Protein AF-A0A0C2MDX8-F1 (afdb_monomer_lite)

Foldseek 3Di:
DDDDDDDDDDDDDDDPDPDPPPDPDPDDLVVVLVVLVVVLVVCVVPDPDPPVSVVSVVVSVVSVVVVVVVVVVVVLVVQLVVLQVVLVCCCPVVVNNVSSVVSNVVSVVSCVVNVPDPPPVCDPVNVVVVVVVVVVVVVVCVVVVVVCVVVVVVVVVVVVVVVVVVVVVVVVVVVVVVVVVVVVVVVVVVVVVVVVPPDPPPPPDD

Sequence (206 aa):
MVASSEYVSTVSRNVSVKIDVKSVQKSTGEKSGNAYFEADKIAEIEIVDLRSASAGYLQSGNCYHRVLSKRAKKTENRAIKICVRCGYKYEKDWGDFGKSDEFYDKADELRVKYNLVQTCALTHEYMQRFIIDVCNELDSGSKEIRFSANMYENYIQHRNNIDWLKEYHAKFKAKLTQKIALIQQLAEERMKVATNKDPAHHLEDT

Radius of gyration: 41.44 Å; chains: 1; bounding box: 94×55×138 Å

Organism: Thelohanellus kitauei (NCBI:txid669202)

Structure (mmCIF, N/CA/C/O backbone):
data_AF-A0A0C2MDX8-F1
#
_entry.id   AF-A0A0C2MDX8-F1
#
loop_
_atom_site.group_PDB
_atom_site.id
_atom_site.type_symbol
_atom_site.label_atom_id
_atom_site.label_alt_id
_atom_site.label_comp_id
_atom_site.label_asym_id
_atom_site.label_entity_id
_atom_site.label_seq_id
_atom_site.pdbx_PDB_ins_code
_atom_site.Cartn_x
_atom_site.Cartn_y
_atom_site.Cartn_z
_atom_site.occupancy
_atom_site.B_iso_or_equiv
_atom_site.auth_seq_id
_atom_site.auth_comp_id
_atom_site.auth_asym_id
_atom_site.auth_atom_id
_atom_site.pdbx_PDB_model_num
ATOM 1 N N . MET A 1 1 ? -58.253 6.666 85.798 1.00 42.50 1 MET A N 1
ATOM 2 C CA . MET A 1 1 ? -58.467 5.931 84.534 1.00 42.50 1 MET A CA 1
ATOM 3 C C . MET A 1 1 ? -57.454 6.453 83.532 1.00 42.50 1 MET A C 1
ATOM 5 O O . MET A 1 1 ? -57.632 7.550 83.029 1.00 42.50 1 MET A O 1
ATOM 9 N N . VAL A 1 2 ? -56.342 5.742 83.351 1.00 40.84 2 VAL A N 1
ATOM 10 C CA . VAL A 1 2 ? -55.259 6.114 82.427 1.00 40.84 2 VAL A CA 1
ATOM 11 C C . VAL A 1 2 ? -55.108 4.934 81.477 1.00 40.84 2 VAL A C 1
ATOM 13 O O . VAL A 1 2 ? -54.796 3.835 81.927 1.00 40.84 2 VAL A O 1
ATOM 16 N N . ALA A 1 3 ? -55.442 5.143 80.206 1.00 46.03 3 ALA A N 1
ATOM 17 C CA . ALA A 1 3 ? -55.332 4.136 79.160 1.00 46.03 3 ALA A CA 1
ATOM 18 C C . ALA A 1 3 ? -53.907 4.152 78.594 1.00 46.03 3 ALA A C 1
ATOM 20 O O . ALA A 1 3 ? -53.400 5.191 78.173 1.00 46.03 3 ALA A O 1
ATOM 21 N N . SER A 1 4 ? -53.269 2.991 78.656 1.00 48.66 4 SER A N 1
ATOM 22 C CA . SER A 1 4 ? -51.907 2.697 78.227 1.00 48.66 4 SER A CA 1
ATOM 23 C C . SER A 1 4 ? -51.778 2.793 76.705 1.00 48.66 4 SER A C 1
ATOM 25 O O . SER A 1 4 ? -52.554 2.184 75.975 1.00 48.66 4 SER A O 1
ATOM 27 N N . SER A 1 5 ? -50.777 3.540 76.242 1.00 58.75 5 SER A N 1
ATOM 28 C CA . SER A 1 5 ? -50.342 3.612 74.845 1.00 58.75 5 SER A CA 1
ATOM 29 C C . SER A 1 5 ? -49.412 2.431 74.547 1.00 58.75 5 SER A C 1
ATOM 31 O O . SER A 1 5 ? -48.340 2.324 75.145 1.00 58.75 5 SER A O 1
ATOM 33 N N . GLU A 1 6 ? -49.837 1.521 73.669 1.00 57.25 6 GLU A N 1
ATOM 34 C CA . GLU A 1 6 ? -49.024 0.397 73.202 1.00 57.25 6 GLU A CA 1
ATOM 35 C C . GLU A 1 6 ? -48.018 0.865 72.143 1.00 57.25 6 GLU A C 1
ATOM 37 O O . GLU A 1 6 ? -48.360 1.344 71.062 1.00 57.25 6 GLU A O 1
ATOM 42 N N . TYR A 1 7 ? -46.744 0.727 72.496 1.00 54.34 7 TYR A N 1
ATOM 43 C CA . TYR A 1 7 ? -45.582 1.050 71.682 1.00 54.34 7 TYR A CA 1
ATOM 44 C C . TYR A 1 7 ? -45.321 -0.106 70.700 1.00 54.34 7 TYR A C 1
ATOM 46 O O . TYR A 1 7 ? -44.867 -1.180 71.097 1.00 54.34 7 TYR A O 1
ATOM 54 N N . VAL A 1 8 ? -45.601 0.093 69.410 1.00 53.41 8 VAL A N 1
ATOM 55 C CA . VAL A 1 8 ? -45.268 -0.877 68.353 1.00 53.41 8 VAL A CA 1
ATOM 56 C C . VAL A 1 8 ? -43.784 -0.733 68.006 1.00 53.41 8 VAL A C 1
ATOM 58 O O . VAL A 1 8 ? -43.377 0.177 67.289 1.00 53.41 8 VAL A O 1
ATOM 61 N N . SER A 1 9 ? -42.963 -1.627 68.558 1.00 50.62 9 SER A N 1
ATOM 62 C CA . SER A 1 9 ? -41.539 -1.762 68.235 1.00 50.62 9 SER A CA 1
ATOM 63 C C . SER A 1 9 ? -41.372 -2.576 66.949 1.00 50.62 9 SER A C 1
ATOM 65 O O . SER A 1 9 ? -41.565 -3.794 66.930 1.00 50.62 9 SER A O 1
ATOM 67 N N . THR A 1 10 ? -41.035 -1.900 65.853 1.00 50.78 10 THR A N 1
ATOM 68 C CA . THR A 1 10 ? -40.731 -2.527 64.564 1.00 50.78 10 THR A CA 1
ATOM 69 C C . THR A 1 10 ? -39.331 -3.142 64.618 1.00 50.78 10 THR A C 1
ATOM 71 O O . THR A 1 10 ? -38.319 -2.443 64.645 1.00 50.78 10 THR A O 1
ATOM 74 N N . VAL A 1 11 ? -39.264 -4.473 64.646 1.00 46.41 11 VAL A N 1
ATOM 75 C CA . VAL A 1 11 ? -38.010 -5.237 64.628 1.00 46.41 11 VAL A CA 1
ATOM 76 C C . VAL A 1 11 ? -37.407 -5.199 63.219 1.00 46.41 11 VAL A C 1
ATOM 78 O O . VAL A 1 11 ? -37.795 -5.978 62.348 1.00 46.41 11 VAL A O 1
ATOM 81 N N . SER A 1 12 ? -36.428 -4.321 62.994 1.00 44.56 12 SER A N 1
ATOM 82 C CA . SER A 1 12 ? -35.542 -4.398 61.825 1.00 44.56 12 SER A CA 1
ATOM 83 C C . SER A 1 12 ? -34.622 -5.612 61.961 1.00 44.56 12 SER A C 1
ATOM 85 O O . SER A 1 12 ? -33.652 -5.605 62.719 1.00 44.56 12 SER A O 1
ATOM 87 N N . ARG A 1 13 ? -34.936 -6.689 61.233 1.00 43.81 13 ARG A N 1
ATOM 88 C CA . ARG A 1 13 ? -34.041 -7.842 61.078 1.00 43.81 13 ARG A CA 1
ATOM 89 C C . ARG A 1 13 ? -32.898 -7.458 60.140 1.00 43.81 13 ARG A C 1
ATOM 91 O O . ARG A 1 13 ? -33.070 -7.437 58.927 1.00 43.81 13 ARG A O 1
ATOM 98 N N . ASN A 1 14 ? -31.727 -7.201 60.712 1.00 40.44 14 ASN A N 1
ATOM 99 C CA . ASN A 1 14 ? -30.478 -7.102 59.963 1.00 40.44 14 ASN A CA 1
ATOM 100 C C . ASN A 1 14 ? -30.111 -8.487 59.414 1.00 40.44 14 ASN A C 1
ATOM 102 O O . ASN A 1 14 ? -29.576 -9.334 60.130 1.00 40.44 14 ASN A O 1
ATOM 106 N N . VAL A 1 15 ? -30.424 -8.730 58.143 1.00 44.75 15 VAL A N 1
ATOM 107 C CA . VAL A 1 15 ? -29.961 -9.910 57.409 1.00 44.75 15 VAL A CA 1
ATOM 108 C C . VAL A 1 15 ? -28.552 -9.610 56.903 1.00 44.75 15 VAL A C 1
ATOM 110 O O . VAL A 1 15 ? -28.367 -9.002 55.856 1.00 44.75 15 VAL A O 1
ATOM 113 N N . SER A 1 16 ? -27.529 -10.005 57.663 1.00 43.16 16 SER A N 1
ATOM 114 C CA . SER A 1 16 ? -26.151 -9.996 57.162 1.00 43.16 16 SER A CA 1
ATOM 115 C C . SER A 1 16 ? -25.960 -11.144 56.174 1.00 43.16 16 SER A C 1
ATOM 117 O O . SER A 1 16 ? -25.700 -12.282 56.570 1.00 43.16 16 SER A O 1
ATOM 119 N N . VAL A 1 17 ? -26.070 -10.845 54.881 1.00 49.56 17 VAL A N 1
ATOM 120 C CA . VAL A 1 17 ? -25.676 -11.766 53.812 1.00 49.56 17 VAL A CA 1
ATOM 121 C C . VAL A 1 17 ? -24.148 -11.824 53.779 1.00 49.56 17 VAL A C 1
ATOM 123 O O . VAL A 1 17 ? -23.477 -10.902 53.320 1.00 49.56 17 VAL A O 1
ATOM 126 N N . LYS A 1 18 ? -23.571 -12.906 54.308 1.00 47.47 18 LYS A N 1
ATOM 127 C CA . LYS A 1 18 ? -22.142 -13.199 54.148 1.00 47.47 18 LYS A CA 1
ATOM 128 C C . LYS A 1 18 ? -21.915 -13.724 52.733 1.00 47.47 18 LYS A C 1
ATOM 130 O O . LYS A 1 18 ? -22.146 -14.899 52.466 1.00 47.47 18 LYS A O 1
ATOM 135 N N . ILE A 1 19 ? -21.483 -12.851 51.828 1.00 47.09 19 ILE A N 1
ATOM 136 C CA . ILE A 1 19 ? -21.024 -13.260 50.499 1.00 47.09 19 ILE A CA 1
ATOM 137 C C . ILE A 1 19 ? -19.611 -13.827 50.660 1.00 47.09 19 ILE A C 1
ATOM 139 O O . ILE A 1 19 ? -18.663 -13.097 50.951 1.00 47.09 19 ILE A O 1
ATOM 143 N N . ASP A 1 20 ? -19.469 -15.141 50.504 1.00 44.31 20 ASP A N 1
ATOM 144 C CA . ASP A 1 20 ? -18.170 -15.813 50.497 1.00 44.31 20 ASP A CA 1
ATOM 145 C C . ASP A 1 20 ? -17.434 -15.487 49.183 1.00 44.31 20 ASP A C 1
ATOM 147 O O . ASP A 1 20 ? -17.646 -16.109 48.143 1.00 44.31 20 ASP A O 1
ATOM 151 N N . VAL A 1 21 ? -16.544 -14.488 49.212 1.00 51.38 21 VAL A N 1
ATOM 152 C CA . VAL A 1 21 ? -15.749 -14.015 48.052 1.00 51.38 21 VAL A CA 1
ATOM 153 C C . VAL A 1 21 ? -14.564 -14.954 47.748 1.00 51.38 21 VAL A C 1
ATOM 155 O O . VAL A 1 21 ? -13.468 -14.531 47.381 1.00 51.38 21 VAL A O 1
ATOM 158 N N . LYS A 1 22 ? -14.736 -16.267 47.916 1.00 51.59 22 LYS A N 1
ATOM 159 C CA . LYS A 1 22 ? -13.689 -17.267 47.663 1.00 51.59 22 LYS A CA 1
ATOM 160 C C . LYS A 1 22 ? -14.015 -18.097 46.429 1.00 51.59 22 LYS A C 1
ATOM 162 O O . LYS A 1 22 ? -14.407 -19.250 46.535 1.00 51.59 22 LYS A O 1
ATOM 167 N N . SER A 1 23 ? -13.830 -17.493 45.256 1.00 50.12 23 SER A N 1
ATOM 168 C CA . SER A 1 23 ? -13.315 -18.133 44.026 1.00 50.12 23 SER A CA 1
ATOM 169 C C . SER A 1 23 ? -13.651 -17.289 42.794 1.00 50.12 23 SER A C 1
ATOM 171 O O . SER A 1 23 ? -14.442 -17.668 41.934 1.00 50.12 23 SER A O 1
ATOM 173 N N . VAL A 1 24 ? -12.992 -16.137 42.647 1.00 48.75 24 VAL A N 1
ATOM 174 C CA . VAL A 1 24 ? -12.960 -15.463 41.343 1.00 48.75 24 VAL A CA 1
ATOM 175 C C . VAL A 1 24 ? -12.011 -16.259 40.446 1.00 48.75 24 VAL A C 1
ATOM 177 O O . VAL A 1 24 ? -10.810 -15.999 40.368 1.00 48.75 24 VAL A O 1
ATOM 180 N N . GLN A 1 25 ? -12.555 -17.295 39.803 1.00 50.91 25 GLN A N 1
ATOM 181 C CA . GLN A 1 25 ? -11.926 -17.945 38.661 1.00 50.91 25 GLN A CA 1
ATOM 182 C C . GLN A 1 25 ? -11.538 -16.868 37.643 1.00 50.91 25 GLN A C 1
ATOM 184 O O . GLN A 1 25 ? -12.283 -15.913 37.417 1.00 50.91 25 GLN A O 1
ATOM 189 N N . LYS A 1 26 ? -10.361 -17.034 37.032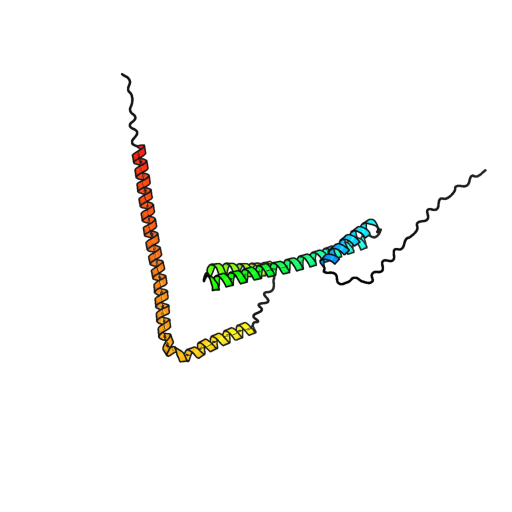 1.00 49.69 26 LYS A N 1
ATOM 190 C CA . LYS A 1 26 ? -9.769 -16.167 36.005 1.00 49.69 26 LYS A CA 1
ATOM 191 C C . LYS A 1 26 ? -10.672 -16.129 34.764 1.00 49.69 26 LYS A C 1
ATOM 193 O O . LYS A 1 26 ? -10.408 -16.787 33.763 1.00 49.69 26 LYS A O 1
ATOM 198 N N . SER A 1 27 ? -11.785 -15.413 34.857 1.00 51.03 27 SER A N 1
ATOM 199 C CA . SER A 1 27 ? -12.747 -15.279 33.779 1.00 51.03 27 SER A CA 1
ATOM 200 C C . SER A 1 27 ? -12.149 -14.370 32.708 1.00 51.03 27 SER A C 1
ATOM 202 O O . SER A 1 27 ? -11.455 -13.391 32.988 1.00 51.03 27 SER A O 1
ATOM 204 N N . THR A 1 28 ? -12.344 -14.746 31.448 1.00 52.88 28 THR A N 1
ATOM 205 C CA . THR A 1 28 ? -12.017 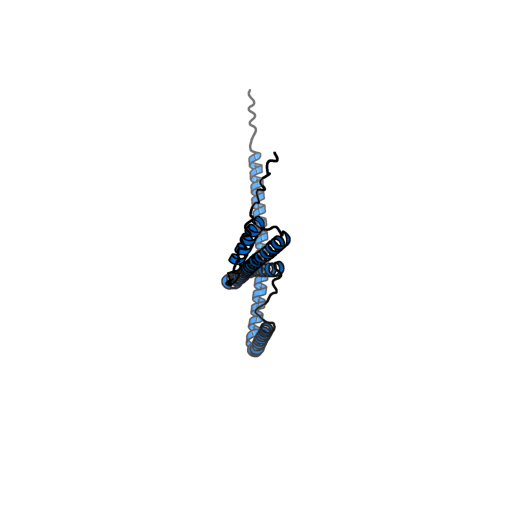-13.913 30.288 1.00 52.88 28 THR A CA 1
ATOM 206 C C . THR A 1 28 ? -12.576 -12.510 30.520 1.00 52.88 28 THR A C 1
ATOM 208 O O . THR A 1 28 ? -13.758 -12.404 30.831 1.00 52.88 28 THR A O 1
ATOM 211 N N . GLY A 1 29 ? -11.758 -11.461 30.371 1.00 58.50 29 GLY A N 1
ATOM 212 C CA . GLY A 1 29 ? -12.053 -10.094 30.844 1.00 58.50 29 GLY A CA 1
ATOM 213 C C . GLY A 1 29 ? -13.415 -9.486 30.457 1.00 58.50 29 GLY A C 1
ATOM 214 O O . GLY A 1 29 ? -13.870 -8.541 31.095 1.00 58.50 29 GLY A O 1
ATOM 215 N N . GLU A 1 30 ? -14.092 -10.034 29.447 1.00 54.34 30 GLU A N 1
ATOM 216 C CA . GLU A 1 30 ? -15.482 -9.698 29.111 1.00 54.34 30 GLU A CA 1
ATOM 217 C C . GLU A 1 30 ? -16.494 -10.107 30.185 1.00 54.34 30 GLU A C 1
ATOM 219 O O . GLU A 1 30 ? -17.393 -9.335 30.503 1.00 54.34 30 GLU A O 1
ATOM 224 N N . LYS A 1 31 ? -16.337 -11.296 30.779 1.00 62.75 31 LYS A N 1
ATOM 225 C CA . LYS A 1 31 ? -17.243 -11.793 31.823 1.00 62.75 31 LYS A CA 1
ATOM 226 C C . LYS A 1 31 ? -17.078 -11.003 33.118 1.00 62.75 31 LYS A C 1
ATOM 228 O O . LYS A 1 31 ? -18.065 -10.733 33.790 1.00 62.75 31 LYS A O 1
ATOM 233 N N . SER A 1 32 ? -15.853 -10.576 33.434 1.00 63.31 32 SER A N 1
ATOM 234 C CA . SER A 1 32 ? -15.591 -9.748 34.612 1.00 63.31 32 SER A CA 1
ATOM 235 C C . SER A 1 32 ? -16.179 -8.343 34.485 1.00 63.31 32 SER A C 1
ATOM 237 O O . SER A 1 32 ? -16.721 -7.847 35.460 1.00 63.31 32 SER A O 1
ATOM 239 N N . GLY A 1 33 ? -16.134 -7.714 33.301 1.00 61.88 33 GLY A N 1
ATOM 240 C CA . GLY A 1 33 ? -16.720 -6.378 33.111 1.00 61.88 33 GLY A CA 1
ATOM 241 C C . GLY A 1 33 ? -18.232 -6.362 33.347 1.00 61.88 33 GLY A C 1
ATOM 242 O O . GLY A 1 33 ? -18.735 -5.511 34.073 1.00 61.88 33 GLY A O 1
ATOM 243 N N . ASN A 1 34 ? -18.939 -7.360 32.809 1.00 64.56 34 ASN A N 1
ATOM 244 C CA . ASN A 1 34 ? -20.383 -7.492 33.009 1.00 64.56 34 ASN A CA 1
ATOM 245 C C . ASN A 1 34 ? -20.738 -7.848 34.464 1.00 64.56 34 ASN A C 1
ATOM 247 O O . ASN A 1 34 ? -21.733 -7.363 34.988 1.00 64.56 34 ASN A O 1
ATOM 251 N N . ALA A 1 35 ? -19.907 -8.658 35.131 1.00 70.31 35 ALA A N 1
ATOM 252 C CA . ALA A 1 35 ? -20.098 -9.004 36.539 1.00 70.31 35 ALA A CA 1
ATOM 253 C C . ALA A 1 35 ? -19.915 -7.799 37.479 1.00 70.31 35 ALA A C 1
ATOM 255 O O . ALA A 1 35 ? -20.681 -7.667 38.426 1.00 70.31 35 ALA A O 1
ATOM 256 N N . TYR A 1 36 ? -18.950 -6.908 37.212 1.00 65.81 36 TYR A N 1
ATOM 257 C CA . TYR A 1 36 ? -18.790 -5.672 37.990 1.00 65.81 36 TYR A CA 1
ATOM 258 C C . TYR A 1 36 ? -19.960 -4.704 37.777 1.00 65.81 36 TYR A C 1
ATOM 260 O O . TYR A 1 36 ? -20.471 -4.161 38.744 1.00 65.81 36 TYR A O 1
ATOM 268 N N . PHE A 1 37 ? -20.435 -4.544 36.537 1.00 68.62 37 PHE A N 1
ATOM 269 C CA . PHE A 1 37 ? -21.590 -3.691 36.237 1.00 68.62 37 PHE A CA 1
ATOM 270 C C . PHE A 1 37 ? -22.886 -4.157 36.923 1.00 68.62 37 PHE A C 1
ATOM 272 O O . PHE A 1 37 ? -23.622 -3.343 37.472 1.00 68.62 37 PHE A O 1
ATOM 279 N N . GLU A 1 38 ? -23.162 -5.463 36.925 1.00 73.75 38 GLU A N 1
ATOM 280 C CA . GLU A 1 38 ? -24.345 -6.003 37.609 1.00 73.75 38 GLU A CA 1
ATOM 281 C C . GLU A 1 38 ? -24.188 -5.989 39.142 1.00 73.75 38 GLU A C 1
ATOM 283 O O . GLU A 1 38 ? -25.163 -5.742 39.847 1.00 73.75 38 GLU A O 1
ATOM 288 N N . ALA A 1 39 ? -22.972 -6.167 39.674 1.00 68.62 39 ALA A N 1
ATOM 289 C CA . ALA A 1 39 ? -22.706 -5.997 41.106 1.00 68.62 39 ALA A CA 1
ATOM 290 C C . ALA A 1 39 ? -22.917 -4.544 41.572 1.00 68.62 39 ALA A C 1
ATOM 292 O O . ALA A 1 39 ? -23.491 -4.330 42.640 1.00 68.62 39 ALA A O 1
ATOM 293 N N . ASP A 1 40 ? -22.519 -3.556 40.764 1.00 63.53 40 ASP A N 1
ATOM 294 C CA . ASP A 1 40 ? -22.724 -2.134 41.067 1.00 63.53 40 ASP A CA 1
ATOM 295 C C . ASP A 1 40 ? -24.208 -1.741 41.028 1.00 63.53 40 ASP A C 1
ATOM 297 O O . ASP A 1 40 ? -24.668 -1.030 41.918 1.00 63.53 40 ASP A O 1
ATOM 301 N N . LYS A 1 41 ? -24.991 -2.265 40.073 1.00 68.56 41 LYS A N 1
ATOM 302 C CA . LYS A 1 41 ? -26.454 -2.075 40.052 1.00 68.56 41 LYS A CA 1
ATOM 303 C C . LYS A 1 41 ? -27.135 -2.597 41.315 1.00 68.56 41 LYS A C 1
ATOM 305 O O . LYS A 1 41 ? -28.069 -1.973 41.807 1.00 68.56 41 LYS A O 1
ATOM 310 N N . ILE A 1 42 ? -26.701 -3.752 41.824 1.00 70.56 42 ILE A N 1
ATOM 311 C CA . ILE A 1 42 ? -27.255 -4.335 43.055 1.00 70.56 42 ILE A CA 1
ATOM 312 C C . ILE A 1 42 ? -26.853 -3.480 44.265 1.00 70.56 42 ILE A C 1
ATOM 314 O O . ILE A 1 42 ? -27.696 -3.171 45.104 1.00 70.56 42 ILE A O 1
ATOM 318 N N . ALA A 1 43 ? -25.597 -3.024 44.318 1.00 64.06 43 ALA A N 1
ATOM 319 C CA . ALA A 1 43 ? -25.117 -2.112 45.354 1.00 64.06 43 ALA A CA 1
ATOM 320 C C . ALA A 1 43 ? -25.881 -0.774 45.360 1.00 64.06 43 ALA A C 1
ATOM 322 O O . ALA A 1 43 ? -26.198 -0.260 46.425 1.00 64.06 43 ALA A O 1
ATOM 323 N N . GLU A 1 44 ? -26.229 -0.228 44.196 1.00 59.41 44 GLU A N 1
ATOM 324 C CA . GLU A 1 44 ? -26.999 1.017 44.070 1.00 59.41 44 GLU A CA 1
ATOM 325 C C . GLU A 1 44 ? -28.441 0.888 44.596 1.00 59.41 44 GLU A C 1
ATOM 327 O O . GLU A 1 44 ? -29.008 1.859 45.092 1.00 59.41 44 GLU A O 1
ATOM 332 N N . ILE A 1 45 ? -29.016 -0.318 44.542 1.00 71.44 45 ILE A N 1
ATOM 333 C CA . ILE A 1 45 ? -30.358 -0.616 45.066 1.00 71.44 45 ILE A CA 1
ATOM 334 C C . ILE A 1 45 ? -30.327 -0.856 46.588 1.00 71.44 45 ILE A C 1
ATOM 336 O O . ILE A 1 45 ? -31.302 -0.540 47.271 1.00 71.44 45 ILE A O 1
ATOM 340 N N . GLU A 1 46 ? -29.226 -1.390 47.131 1.00 65.69 46 GLU A N 1
ATOM 341 C CA . GLU A 1 46 ? -29.143 -1.836 48.532 1.00 65.69 46 GLU A CA 1
ATOM 342 C C . GLU A 1 46 ? -28.300 -0.949 49.481 1.00 65.69 46 GLU A C 1
ATOM 344 O O . GLU A 1 46 ? -28.380 -1.147 50.695 1.00 65.69 46 GLU A O 1
ATOM 349 N N . ILE A 1 47 ? -27.494 0.021 49.011 1.00 51.97 47 ILE A N 1
ATOM 350 C CA . ILE A 1 47 ? -26.425 0.628 49.843 1.00 51.97 47 ILE A CA 1
ATOM 351 C C . ILE A 1 47 ? -26.564 2.141 50.131 1.00 51.97 47 ILE A C 1
ATOM 353 O O . ILE A 1 47 ? -26.757 2.981 49.259 1.00 51.97 47 ILE A O 1
ATOM 357 N N . VAL A 1 48 ? -26.345 2.452 51.419 1.00 60.25 48 VAL A N 1
ATOM 358 C CA . VAL A 1 48 ? -26.299 3.746 52.142 1.00 60.25 48 VAL A CA 1
ATOM 359 C C . VAL A 1 48 ? -24.956 4.505 51.981 1.00 60.25 48 VAL A C 1
ATOM 361 O O . VAL A 1 48 ? -24.824 5.650 52.408 1.00 60.25 48 VAL A O 1
ATOM 364 N N . ASP A 1 49 ? -23.950 3.899 51.342 1.00 67.44 49 ASP A N 1
ATOM 365 C CA . ASP A 1 49 ? -22.596 4.441 51.133 1.00 67.44 49 ASP A CA 1
ATOM 366 C C . ASP A 1 49 ? -22.257 4.632 49.639 1.00 67.44 49 ASP A C 1
ATOM 368 O O . ASP A 1 49 ? -21.662 3.776 48.976 1.00 67.44 49 ASP A O 1
ATOM 372 N N . LEU A 1 50 ? -22.599 5.817 49.127 1.00 69.88 50 LEU A N 1
ATOM 373 C CA . LEU A 1 50 ? -22.302 6.293 47.768 1.00 69.88 50 LEU A CA 1
ATOM 374 C C . LEU A 1 50 ? -20.816 6.183 47.382 1.00 69.88 50 LEU A C 1
ATOM 376 O O . LEU A 1 50 ? -20.480 6.081 46.198 1.00 69.88 50 LEU A O 1
ATOM 380 N N . ARG A 1 51 ? -19.904 6.215 48.361 1.00 73.00 51 ARG A N 1
ATOM 381 C CA . ARG A 1 51 ? -18.464 6.260 48.095 1.00 73.00 51 ARG A CA 1
ATOM 382 C C . ARG A 1 51 ? -17.967 4.921 47.558 1.00 73.0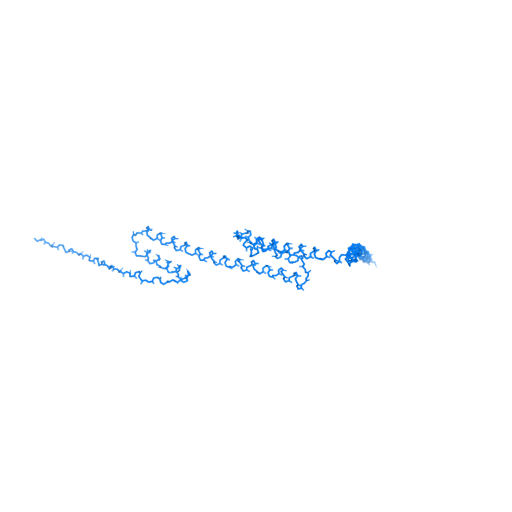0 51 ARG A C 1
ATOM 384 O O . ARG A 1 51 ? -17.232 4.897 46.571 1.00 73.00 51 ARG A O 1
ATOM 391 N N . SER A 1 52 ? -18.437 3.828 48.150 1.00 71.56 52 SER A N 1
ATOM 392 C CA . SER A 1 52 ? -18.131 2.460 47.727 1.00 71.56 52 SER A CA 1
ATOM 393 C C . SER A 1 52 ? -18.688 2.149 46.330 1.00 71.56 52 SER A C 1
ATOM 395 O O . SER A 1 52 ? -17.952 1.634 45.488 1.00 71.56 52 SER A O 1
ATOM 397 N N . ALA A 1 53 ? -19.930 2.556 46.034 1.00 67.00 53 ALA A N 1
ATOM 398 C CA . ALA A 1 53 ? -20.540 2.390 44.709 1.00 67.00 53 ALA A CA 1
ATOM 399 C C . ALA A 1 53 ? -19.780 3.163 43.614 1.00 67.00 53 ALA A C 1
ATOM 401 O O . ALA A 1 53 ? -19.497 2.632 42.542 1.00 67.00 53 ALA A O 1
ATOM 402 N N . SER A 1 54 ? -19.356 4.402 43.900 1.00 70.56 54 SER A N 1
ATOM 403 C CA . SER A 1 54 ? -18.582 5.205 42.941 1.00 70.56 54 SER A CA 1
ATOM 404 C C . SER A 1 54 ? -17.228 4.572 42.577 1.00 70.56 54 SER A C 1
ATOM 406 O O . SER A 1 54 ? -16.792 4.642 41.425 1.00 70.56 54 SER A O 1
ATOM 408 N N . ALA A 1 55 ? -16.575 3.911 43.539 1.00 73.81 55 ALA A N 1
ATOM 409 C CA . ALA A 1 55 ? -15.314 3.212 43.316 1.00 73.81 55 ALA A CA 1
ATOM 410 C C . ALA A 1 55 ? -15.502 1.952 42.451 1.00 73.81 55 ALA A C 1
ATOM 412 O O . ALA A 1 55 ? -14.682 1.701 41.563 1.00 73.81 55 ALA A O 1
ATOM 413 N N . GLY A 1 56 ? -16.595 1.210 42.665 1.00 69.62 56 GLY A N 1
ATOM 414 C CA . GLY A 1 56 ? -16.989 0.060 41.845 1.00 69.62 56 GLY A CA 1
ATOM 415 C C . GLY A 1 56 ? -17.217 0.445 40.384 1.00 69.62 56 GLY A C 1
ATOM 416 O O . GLY A 1 56 ? -16.532 -0.078 39.496 1.00 69.62 56 GLY A O 1
ATOM 417 N N . TYR A 1 57 ? -18.026 1.484 40.146 1.00 65.12 57 TYR A N 1
ATOM 418 C CA . TYR A 1 57 ? -18.304 1.987 38.798 1.00 65.12 57 TYR A CA 1
ATOM 419 C C . TYR A 1 57 ? -17.036 2.454 38.072 1.00 65.12 57 TYR A C 1
ATOM 421 O O . TYR A 1 57 ? -16.830 2.138 36.894 1.00 65.12 57 TYR A O 1
ATOM 429 N N . LEU A 1 58 ? -16.137 3.155 38.771 1.00 71.62 58 LEU A N 1
ATOM 430 C CA . LEU A 1 58 ? -14.854 3.581 38.208 1.00 71.62 58 LEU A CA 1
ATOM 431 C C . LEU A 1 58 ? -13.970 2.378 37.836 1.00 71.62 58 LEU A C 1
ATOM 433 O O . LEU A 1 58 ? -13.321 2.367 36.785 1.00 71.62 58 LEU A O 1
ATOM 437 N N . GLN A 1 59 ? -13.941 1.344 38.676 1.00 70.44 59 GLN A N 1
ATOM 438 C CA . GLN A 1 59 ? -13.161 0.133 38.431 1.00 70.44 59 GLN A CA 1
ATOM 439 C C . GLN A 1 59 ? -13.746 -0.712 37.285 1.00 70.44 59 GLN A C 1
ATOM 441 O O . GLN A 1 59 ? -12.985 -1.232 36.458 1.00 70.44 59 GLN A O 1
ATOM 446 N N . SER A 1 60 ? -15.076 -0.778 37.180 1.00 63.78 60 SER A N 1
ATOM 447 C CA . SER A 1 60 ? -15.816 -1.400 36.078 1.00 63.78 60 SER A CA 1
ATOM 448 C C . SER A 1 60 ? -15.547 -0.687 34.747 1.00 63.78 60 SER A C 1
ATOM 450 O O . SER A 1 60 ? -15.109 -1.317 33.777 1.00 63.78 60 SER A O 1
ATOM 452 N N . GLY A 1 61 ? -15.661 0.646 34.724 1.00 64.75 61 GLY A N 1
ATOM 453 C CA . GLY A 1 61 ? -15.347 1.477 33.559 1.00 64.75 61 GLY A CA 1
ATOM 454 C C . GLY A 1 61 ? -13.896 1.318 33.093 1.00 64.75 61 GLY A C 1
ATOM 455 O O . GLY A 1 61 ? -13.635 1.123 31.904 1.00 64.75 61 GLY A O 1
ATOM 456 N N . ASN A 1 62 ? -12.943 1.279 34.029 1.00 69.62 62 ASN A N 1
ATOM 457 C CA . ASN A 1 62 ? -11.535 1.015 33.726 1.00 69.62 62 ASN A CA 1
ATOM 458 C C . ASN A 1 62 ? -11.302 -0.395 33.152 1.00 69.62 62 ASN A C 1
ATOM 460 O O . ASN A 1 62 ? -10.473 -0.572 32.251 1.00 69.62 62 ASN A O 1
ATOM 464 N N . CYS A 1 63 ? -12.026 -1.411 33.633 1.00 68.75 63 CYS A N 1
ATOM 465 C CA . CYS A 1 63 ? -11.964 -2.763 33.073 1.00 68.75 63 CYS A CA 1
ATOM 466 C C . CYS A 1 63 ? -12.535 -2.817 31.652 1.00 68.75 63 CYS A C 1
ATOM 468 O O . CYS A 1 63 ? -11.887 -3.366 30.757 1.00 68.75 63 CYS A O 1
ATOM 470 N N . TYR A 1 64 ? -13.692 -2.196 31.422 1.00 66.25 64 TYR A N 1
ATOM 471 C CA . TYR A 1 64 ? -14.321 -2.108 30.106 1.00 66.25 64 TYR A CA 1
ATOM 472 C C . TYR A 1 64 ? -13.416 -1.383 29.098 1.00 66.25 64 TYR A C 1
ATOM 474 O O . TYR A 1 64 ? -13.122 -1.912 28.022 1.00 66.25 64 TYR A O 1
ATOM 482 N N . HIS A 1 65 ? -12.843 -0.243 29.493 1.00 65.19 65 HIS A N 1
ATOM 483 C CA . HIS A 1 65 ? -11.896 0.515 28.676 1.00 65.19 65 HIS A CA 1
ATOM 484 C C . HIS A 1 65 ? -10.633 -0.299 28.339 1.00 65.19 65 HIS A C 1
ATOM 486 O O . HIS A 1 65 ? -10.126 -0.242 27.215 1.00 65.19 65 HIS A O 1
ATOM 492 N N . ARG A 1 66 ? -10.113 -1.106 29.275 1.00 63.44 66 ARG A N 1
ATOM 493 C CA . ARG A 1 66 ? -8.964 -1.995 29.019 1.00 63.44 66 ARG A CA 1
ATOM 494 C C . ARG A 1 66 ? -9.302 -3.127 28.049 1.00 63.44 66 ARG A C 1
ATOM 496 O O . ARG A 1 66 ? -8.462 -3.471 27.217 1.00 63.44 66 ARG A O 1
ATOM 503 N N . VAL A 1 67 ? -10.494 -3.717 28.139 1.00 63.16 67 VAL A N 1
ATOM 504 C CA . VAL A 1 67 ? -10.938 -4.787 27.226 1.00 63.16 67 VAL A CA 1
ATOM 505 C C . VAL A 1 67 ? -11.162 -4.238 25.817 1.00 63.16 67 VAL A C 1
ATOM 507 O O . VAL A 1 67 ? -10.665 -4.829 24.855 1.00 63.16 67 VAL A O 1
ATOM 510 N N . LEU A 1 68 ? -11.817 -3.080 25.694 1.00 54.72 68 LEU A N 1
ATOM 511 C CA . LEU A 1 68 ? -11.989 -2.391 24.415 1.00 54.72 68 LEU A CA 1
ATOM 512 C C . LEU A 1 68 ? -10.650 -1.971 23.809 1.00 54.72 68 LEU A C 1
ATOM 514 O O . LEU A 1 68 ? -10.409 -2.251 22.640 1.00 54.72 68 LEU A O 1
ATOM 518 N N . SER A 1 69 ? -9.733 -1.414 24.605 1.00 60.41 69 SER A N 1
ATOM 519 C CA . SER A 1 69 ? -8.387 -1.054 24.140 1.00 60.41 69 SER A CA 1
ATOM 520 C C . SER A 1 69 ? -7.592 -2.276 23.661 1.00 60.41 69 SER A C 1
ATOM 522 O O . SER A 1 69 ? -6.925 -2.219 22.632 1.00 60.41 69 SER A O 1
ATOM 524 N N . LYS A 1 70 ? -7.695 -3.424 24.344 1.00 58.78 70 LYS A N 1
ATOM 525 C CA . LYS A 1 70 ? -7.053 -4.674 23.897 1.00 58.78 70 LYS A CA 1
ATOM 526 C C . LYS A 1 70 ? -7.662 -5.216 22.603 1.00 58.78 70 LYS A C 1
ATOM 528 O O . LYS A 1 70 ? -6.926 -5.731 21.761 1.00 58.78 70 LYS A O 1
ATOM 533 N N . ARG A 1 71 ? -8.985 -5.119 22.433 1.00 55.81 71 ARG A N 1
ATOM 534 C CA . ARG A 1 71 ? -9.661 -5.512 21.187 1.00 55.81 71 ARG A CA 1
ATOM 535 C C . ARG A 1 71 ? -9.301 -4.587 20.031 1.00 55.81 71 ARG A C 1
ATOM 537 O O . ARG A 1 71 ? -8.941 -5.108 18.981 1.00 55.81 71 ARG A O 1
ATOM 544 N N . ALA A 1 72 ? -9.312 -3.275 20.261 1.00 54.91 72 ALA A N 1
ATOM 545 C CA . ALA A 1 72 ? -8.906 -2.256 19.298 1.00 54.91 72 ALA A CA 1
ATOM 546 C C . ALA A 1 72 ? -7.467 -2.500 18.815 1.00 54.91 72 ALA A C 1
ATOM 548 O O . ALA A 1 72 ? -7.253 -2.724 17.625 1.00 54.91 72 ALA A O 1
ATOM 549 N N . LYS A 1 73 ? -6.516 -2.682 19.743 1.00 62.66 73 LYS A N 1
ATOM 550 C CA . LYS A 1 73 ? -5.123 -3.041 19.418 1.00 62.66 73 LYS A CA 1
ATOM 551 C C . LYS A 1 73 ? -5.003 -4.333 18.606 1.00 62.66 73 LYS A C 1
ATOM 553 O O . LYS A 1 73 ? -4.180 -4.442 17.698 1.00 62.66 73 LYS A O 1
ATOM 558 N N . LYS A 1 74 ? -5.834 -5.342 18.898 1.00 66.69 74 LYS A N 1
ATOM 559 C CA . LYS A 1 74 ? -5.840 -6.609 18.147 1.00 66.69 74 LYS A CA 1
ATOM 560 C C . LYS A 1 74 ? -6.378 -6.430 16.722 1.00 66.69 74 LYS A C 1
ATOM 562 O O . LYS A 1 74 ? -5.869 -7.072 15.802 1.00 66.69 74 LYS A O 1
ATOM 567 N N . THR A 1 75 ? -7.387 -5.584 16.525 1.00 67.31 75 THR A N 1
ATOM 568 C CA . THR A 1 75 ? -7.932 -5.264 15.196 1.00 67.31 75 THR A CA 1
ATOM 569 C C . THR A 1 75 ? -7.015 -4.345 14.387 1.00 67.31 75 THR A C 1
ATOM 571 O O . THR A 1 75 ? -6.867 -4.559 13.187 1.00 67.31 75 THR A O 1
ATOM 574 N N . GLU A 1 76 ? -6.324 -3.408 15.034 1.00 74.69 76 GLU A N 1
ATOM 575 C CA . GLU A 1 76 ? -5.345 -2.500 14.415 1.00 74.69 76 GLU A CA 1
ATOM 576 C C . GLU A 1 76 ? -4.161 -3.279 13.826 1.00 74.69 76 GLU A C 1
ATOM 578 O O . GLU A 1 76 ? -3.845 -3.148 12.642 1.00 74.69 76 GLU A O 1
ATOM 583 N N . ASN A 1 77 ? -3.595 -4.213 14.599 1.00 80.19 77 ASN A N 1
ATOM 584 C CA . ASN A 1 77 ? -2.533 -5.099 14.113 1.00 80.19 77 ASN A CA 1
ATOM 585 C C . ASN A 1 77 ? -2.979 -5.961 12.923 1.00 80.19 77 ASN A C 1
ATOM 587 O O . ASN A 1 77 ? -2.172 -6.302 12.055 1.00 80.19 77 ASN A O 1
ATOM 591 N N . ARG A 1 78 ? -4.268 -6.317 12.853 1.00 80.88 78 ARG A N 1
ATOM 592 C CA . ARG A 1 78 ? -4.820 -7.065 11.719 1.00 80.88 78 ARG A CA 1
ATOM 593 C C . ARG A 1 78 ? -4.882 -6.201 10.459 1.00 80.88 78 ARG A C 1
ATOM 595 O O . ARG A 1 78 ? -4.530 -6.703 9.397 1.00 80.88 78 ARG A O 1
ATOM 602 N N . ALA A 1 79 ? -5.290 -4.938 10.573 1.00 83.81 79 ALA A N 1
ATOM 603 C CA . ALA A 1 79 ? -5.346 -4.009 9.444 1.00 83.81 79 ALA A CA 1
ATOM 604 C C . ALA A 1 79 ? -3.950 -3.747 8.858 1.00 83.81 79 ALA A C 1
ATOM 606 O O . ALA A 1 79 ? -3.755 -3.893 7.652 1.00 83.81 79 ALA A O 1
ATOM 607 N N . ILE A 1 80 ? -2.960 -3.486 9.718 1.00 88.94 80 ILE A N 1
ATOM 608 C CA . ILE A 1 80 ? -1.555 -3.318 9.312 1.00 88.94 80 ILE A CA 1
ATOM 609 C C . ILE A 1 80 ? -1.051 -4.572 8.590 1.00 88.94 80 ILE A C 1
ATOM 611 O O . ILE A 1 80 ? -0.485 -4.484 7.502 1.00 88.94 80 ILE A O 1
ATOM 615 N N . LYS A 1 81 ? -1.310 -5.762 9.150 1.00 86.31 81 LYS A N 1
ATOM 616 C CA . LYS A 1 81 ? -0.894 -7.034 8.540 1.00 86.31 81 LYS A CA 1
ATOM 617 C C . LYS A 1 81 ? -1.532 -7.268 7.167 1.00 86.31 81 LYS A C 1
ATOM 619 O O . LYS A 1 81 ? -0.880 -7.829 6.290 1.00 86.31 81 LYS A O 1
ATOM 624 N N . ILE A 1 82 ? -2.790 -6.866 6.979 1.00 84.56 82 ILE A N 1
ATOM 625 C CA . ILE A 1 82 ? -3.470 -6.956 5.680 1.00 84.56 82 ILE A CA 1
ATOM 626 C C . ILE A 1 82 ? -2.805 -6.021 4.671 1.00 84.56 82 ILE A C 1
ATOM 628 O O . ILE A 1 82 ? -2.485 -6.481 3.581 1.00 84.56 82 ILE A O 1
ATOM 632 N N . CYS A 1 83 ? -2.538 -4.768 5.048 1.00 89.00 83 CYS A N 1
ATOM 633 C CA . CYS A 1 83 ? -1.885 -3.799 4.169 1.00 89.00 83 CYS A CA 1
ATOM 634 C C . CYS A 1 83 ? -0.520 -4.315 3.693 1.00 89.00 83 CYS A C 1
ATOM 636 O O . CYS A 1 83 ? -0.301 -4.425 2.493 1.00 89.00 83 CYS A O 1
ATOM 638 N N . VAL A 1 84 ? 0.335 -4.781 4.613 1.00 89.12 84 VAL A N 1
ATOM 639 C CA . VAL A 1 84 ? 1.648 -5.356 4.263 1.00 89.12 84 VAL A CA 1
ATOM 640 C C . VAL A 1 84 ? 1.515 -6.566 3.330 1.00 89.12 84 VAL A C 1
ATOM 642 O O . VAL A 1 84 ? 2.254 -6.681 2.357 1.00 89.12 84 VAL A O 1
ATOM 645 N N . ARG A 1 85 ? 0.558 -7.472 3.584 1.00 83.31 85 ARG A N 1
ATOM 646 C CA . ARG A 1 85 ? 0.363 -8.658 2.733 1.00 83.31 85 ARG A CA 1
ATOM 647 C C . ARG A 1 85 ? -0.157 -8.296 1.340 1.00 83.31 85 ARG A C 1
ATOM 649 O O . ARG A 1 85 ? 0.186 -8.972 0.377 1.00 83.31 85 ARG A O 1
ATOM 656 N N . CYS A 1 86 ? -1.004 -7.274 1.243 1.00 87.31 86 CYS A N 1
ATOM 657 C CA . CYS A 1 86 ? -1.481 -6.750 -0.031 1.00 87.31 86 CYS A CA 1
ATOM 658 C C . CYS A 1 86 ? -0.341 -6.097 -0.812 1.00 87.31 86 CYS A C 1
ATOM 660 O O . CYS A 1 86 ? -0.168 -6.467 -1.967 1.00 87.31 86 CYS A O 1
ATOM 662 N N . GLY A 1 87 ? 0.458 -5.228 -0.181 1.00 90.94 87 GLY A N 1
ATOM 663 C CA . GLY A 1 87 ? 1.623 -4.603 -0.816 1.00 90.94 87 GLY A CA 1
ATOM 664 C C . GLY A 1 87 ? 2.557 -5.645 -1.428 1.00 90.94 87 GLY A C 1
ATOM 665 O O . GLY A 1 87 ? 2.743 -5.677 -2.640 1.00 90.94 87 GLY A O 1
ATOM 666 N N . TYR A 1 88 ? 2.968 -6.628 -0.621 1.00 88.38 88 TYR A N 1
ATOM 667 C CA . TYR A 1 88 ? 3.813 -7.734 -1.082 1.00 88.38 88 TYR A CA 1
ATOM 668 C C . TYR A 1 88 ? 3.221 -8.491 -2.278 1.00 88.38 88 TYR A C 1
ATOM 670 O O . TYR A 1 88 ? 3.940 -8.871 -3.198 1.00 88.38 88 TYR A O 1
ATOM 678 N N . LYS A 1 89 ? 1.901 -8.706 -2.286 1.00 86.19 89 LYS A N 1
ATOM 679 C CA . LYS A 1 89 ? 1.225 -9.375 -3.398 1.00 86.19 89 LYS A CA 1
ATOM 680 C C . LYS A 1 89 ? 1.260 -8.534 -4.681 1.00 86.19 89 LYS A C 1
ATOM 682 O O . LYS A 1 89 ? 1.507 -9.089 -5.743 1.00 86.19 89 LYS A O 1
ATOM 687 N N . TYR A 1 90 ? 1.057 -7.219 -4.587 1.00 87.19 90 TYR A N 1
ATOM 688 C CA . TYR A 1 90 ? 1.192 -6.310 -5.734 1.00 87.19 90 TYR A CA 1
ATOM 689 C C . TYR A 1 90 ? 2.601 -6.257 -6.289 1.00 87.19 90 TYR A C 1
ATOM 691 O O . TYR A 1 90 ? 2.774 -6.305 -7.506 1.00 87.19 90 TYR A O 1
ATOM 699 N N . GLU A 1 91 ? 3.594 -6.274 -5.414 1.00 92.06 91 GLU A N 1
ATOM 700 C CA . GLU A 1 91 ? 4.986 -6.336 -5.823 1.00 92.06 91 GLU A CA 1
ATOM 701 C C . GLU A 1 91 ? 5.321 -7.659 -6.533 1.00 92.06 91 GLU A C 1
ATOM 703 O O . GLU A 1 91 ? 5.874 -7.645 -7.631 1.00 92.06 91 GLU A O 1
ATOM 708 N N . LYS A 1 92 ? 4.983 -8.811 -5.931 1.00 92.00 92 LYS A N 1
ATOM 709 C CA . LYS A 1 92 ? 5.416 -10.129 -6.431 1.00 92.00 92 LYS A CA 1
ATOM 710 C C . LYS A 1 92 ? 4.557 -10.698 -7.551 1.00 92.00 92 LYS A C 1
ATOM 712 O O . LYS A 1 92 ? 5.112 -11.223 -8.511 1.00 92.00 92 LYS A O 1
ATOM 717 N N . ASP A 1 93 ? 3.236 -10.616 -7.431 1.00 92.75 93 ASP A N 1
ATOM 718 C CA . ASP A 1 93 ? 2.329 -11.281 -8.371 1.00 92.75 93 ASP A CA 1
ATOM 719 C C . ASP A 1 93 ? 1.999 -10.379 -9.567 1.00 92.75 93 ASP A C 1
ATOM 721 O O . ASP A 1 93 ? 1.745 -10.876 -10.663 1.00 92.75 93 ASP A O 1
ATOM 725 N N . TRP A 1 94 ? 1.980 -9.057 -9.358 1.00 90.50 94 TRP A N 1
ATOM 726 C CA . TRP A 1 94 ? 1.531 -8.090 -10.365 1.00 90.50 94 TRP A CA 1
ATOM 727 C C . TRP A 1 94 ? 2.635 -7.161 -10.881 1.00 90.50 94 TRP A C 1
ATOM 729 O O . TRP A 1 94 ? 2.432 -6.523 -11.911 1.00 90.50 94 TRP A O 1
ATOM 739 N N . GLY A 1 95 ? 3.795 -7.090 -10.217 1.00 89.62 95 GLY A N 1
ATOM 740 C CA . GLY A 1 95 ? 4.871 -6.160 -10.585 1.00 89.62 95 GLY A CA 1
ATOM 741 C C . GLY A 1 95 ? 4.459 -4.685 -10.501 1.00 89.62 95 GLY A C 1
ATOM 742 O O . GLY A 1 95 ? 5.093 -3.831 -11.119 1.00 89.62 95 GLY A O 1
ATOM 743 N N . ASP A 1 96 ? 3.383 -4.379 -9.769 1.00 92.44 96 ASP A N 1
ATOM 744 C CA . ASP A 1 96 ? 2.850 -3.026 -9.614 1.00 92.44 96 ASP A CA 1
ATOM 745 C C . ASP A 1 96 ? 3.389 -2.415 -8.320 1.00 92.44 96 ASP A C 1
ATOM 747 O O . ASP A 1 96 ? 2.766 -2.454 -7.254 1.00 92.44 96 ASP A O 1
ATOM 751 N N . PHE A 1 97 ? 4.595 -1.866 -8.429 1.00 90.56 97 PHE A N 1
ATOM 752 C CA . PHE A 1 97 ? 5.284 -1.210 -7.321 1.00 90.56 97 PHE A CA 1
ATOM 753 C C . PHE A 1 97 ? 4.524 0.023 -6.823 1.00 90.56 97 PHE A C 1
ATOM 755 O O . PHE A 1 97 ? 4.459 0.241 -5.620 1.00 90.56 97 PHE A O 1
ATOM 762 N N . GLY A 1 98 ? 3.856 0.765 -7.717 1.00 91.00 98 GLY A N 1
ATOM 763 C CA . GLY A 1 98 ? 3.073 1.941 -7.332 1.00 91.00 98 GLY A CA 1
ATOM 764 C C . GLY A 1 98 ? 1.923 1.575 -6.394 1.00 91.00 98 GLY A C 1
ATOM 765 O O . GLY A 1 98 ? 1.742 2.202 -5.352 1.00 91.00 98 GLY A O 1
ATOM 766 N N . LYS A 1 99 ? 1.179 0.507 -6.711 1.00 90.94 99 LYS A N 1
ATOM 767 C CA . LYS A 1 99 ? 0.141 -0.004 -5.804 1.00 90.94 99 LYS A CA 1
ATOM 768 C C . LYS A 1 99 ? 0.707 -0.651 -4.553 1.00 90.94 99 LYS A C 1
ATOM 770 O O . LYS A 1 99 ? 0.089 -0.536 -3.495 1.00 90.94 99 LYS A O 1
ATOM 775 N N . SER A 1 100 ? 1.840 -1.337 -4.659 1.00 90.50 100 SER A N 1
ATOM 776 C CA . SER A 1 100 ? 2.511 -1.914 -3.497 1.00 90.50 100 SER A CA 1
ATOM 777 C C . SER A 1 100 ? 2.867 -0.843 -2.461 1.00 90.50 100 SER A C 1
ATOM 779 O O . SER A 1 100 ? 2.499 -0.982 -1.291 1.00 90.50 100 SER A O 1
ATOM 781 N N . ASP A 1 101 ? 3.498 0.244 -2.905 1.00 89.94 101 ASP A N 1
ATOM 782 C CA . ASP A 1 101 ? 3.927 1.356 -2.055 1.00 89.94 101 ASP A CA 1
ATOM 783 C C . ASP A 1 101 ? 2.733 2.023 -1.364 1.00 89.94 101 ASP A C 1
ATOM 785 O O . ASP A 1 101 ? 2.748 2.178 -0.145 1.00 89.94 101 ASP A O 1
ATOM 789 N N . GLU A 1 102 ? 1.624 2.260 -2.082 1.00 92.19 102 GLU A N 1
ATOM 790 C CA . GLU A 1 102 ? 0.385 2.782 -1.478 1.00 92.19 102 GLU A CA 1
ATOM 791 C C . GLU A 1 102 ? -0.109 1.936 -0.285 1.00 92.19 102 GLU A C 1
ATOM 793 O O . GLU A 1 102 ? -0.705 2.460 0.662 1.00 92.19 102 GLU A O 1
ATOM 798 N N . PHE A 1 103 ? 0.064 0.610 -0.329 1.00 91.81 103 PHE A N 1
ATOM 799 C CA . PHE A 1 103 ? -0.326 -0.268 0.775 1.00 91.81 103 PHE A CA 1
ATOM 800 C C . PHE A 1 103 ? 0.672 -0.236 1.931 1.00 91.81 103 PHE A C 1
ATOM 802 O O . PHE A 1 103 ? 0.251 -0.327 3.089 1.00 91.81 103 PHE A O 1
ATOM 809 N N . TYR A 1 104 ? 1.967 -0.126 1.646 1.00 92.38 104 TYR A N 1
ATOM 810 C CA . TYR A 1 104 ? 2.982 0.010 2.685 1.00 92.38 104 TYR A CA 1
ATOM 811 C C . TYR A 1 104 ? 2.867 1.353 3.410 1.00 92.38 104 TYR A C 1
ATOM 813 O O . TYR A 1 104 ? 2.829 1.351 4.641 1.00 92.38 104 TYR A O 1
ATOM 821 N N . ASP A 1 105 ? 2.647 2.447 2.681 1.00 91.38 105 ASP A N 1
ATOM 822 C CA . ASP A 1 105 ? 2.405 3.777 3.248 1.00 91.38 105 ASP A CA 1
ATOM 823 C C . ASP A 1 105 ? 1.196 3.761 4.187 1.00 91.38 105 ASP A C 1
ATOM 825 O O . ASP A 1 105 ? 1.288 4.175 5.342 1.00 91.38 105 ASP A O 1
ATOM 829 N N . LYS A 1 106 ? 0.075 3.157 3.766 1.00 92.44 106 LYS A N 1
ATOM 830 C CA . LYS A 1 106 ? -1.102 2.973 4.638 1.00 92.44 106 LYS A CA 1
ATOM 831 C C . LYS A 1 106 ? -0.795 2.149 5.885 1.00 92.44 106 LYS A C 1
ATOM 833 O O . LYS A 1 106 ? -1.373 2.392 6.946 1.00 92.44 106 LYS A O 1
ATOM 838 N N . ALA A 1 107 ? 0.071 1.142 5.781 1.00 90.56 107 ALA A N 1
ATOM 839 C CA . ALA A 1 107 ? 0.476 0.355 6.940 1.00 90.56 107 ALA A CA 1
ATOM 840 C C . ALA A 1 107 ? 1.269 1.209 7.942 1.00 90.56 107 ALA A C 1
ATOM 842 O O . ALA A 1 107 ? 1.057 1.070 9.149 1.00 90.56 107 ALA A O 1
ATOM 843 N N . ASP A 1 108 ? 2.134 2.100 7.458 1.00 88.44 108 ASP A N 1
ATOM 844 C CA . ASP A 1 108 ? 2.909 3.025 8.287 1.00 88.44 108 ASP A CA 1
ATOM 845 C C . ASP A 1 108 ? 2.054 4.154 8.866 1.00 88.44 108 ASP A C 1
ATOM 847 O O . ASP A 1 108 ? 2.133 4.408 10.069 1.00 88.44 108 ASP A O 1
ATOM 851 N N . GLU A 1 109 ? 1.141 4.738 8.089 1.00 90.25 109 GLU A N 1
ATOM 852 C CA . GLU A 1 109 ? 0.142 5.692 8.587 1.00 90.25 109 GLU A CA 1
ATOM 853 C C . GLU A 1 109 ? -0.661 5.102 9.753 1.00 90.25 109 GLU A C 1
ATOM 855 O O . GLU A 1 109 ? -0.854 5.755 10.781 1.00 90.25 109 GLU A O 1
ATOM 860 N N . LEU A 1 110 ? -1.098 3.841 9.635 1.00 89.06 110 LEU A N 1
ATOM 861 C CA . LEU A 1 110 ? -1.790 3.138 10.716 1.00 89.06 110 LEU A CA 1
ATOM 862 C C . LEU A 1 110 ? -0.881 2.948 11.940 1.00 89.06 110 LEU A C 1
ATOM 864 O O . LEU A 1 110 ? -1.334 3.143 13.067 1.00 89.06 110 LEU A O 1
ATOM 868 N N . ARG A 1 111 ? 0.400 2.610 11.760 1.00 88.88 111 ARG A N 1
ATOM 869 C CA . ARG A 1 111 ? 1.345 2.488 12.886 1.00 88.88 111 ARG A CA 1
ATOM 870 C C . ARG A 1 111 ? 1.517 3.812 13.624 1.00 88.88 111 ARG A C 1
ATOM 872 O O . ARG A 1 111 ? 1.409 3.827 14.850 1.00 88.88 111 ARG A O 1
ATOM 879 N N . VAL A 1 112 ? 1.721 4.905 12.887 1.00 88.25 112 VAL A N 1
ATOM 880 C CA . VAL A 1 112 ? 1.873 6.257 13.447 1.00 88.25 112 VAL A CA 1
ATOM 881 C C . VAL A 1 112 ? 0.596 6.680 14.169 1.00 88.25 112 VAL A C 1
ATOM 883 O O . VAL A 1 112 ? 0.649 7.086 15.330 1.00 88.25 112 VAL A O 1
ATOM 886 N N . LYS A 1 113 ? -0.568 6.505 13.532 1.00 91.44 113 LYS A N 1
ATOM 887 C CA . LYS A 1 113 ? -1.876 6.889 14.084 1.00 91.44 113 LYS A CA 1
ATOM 888 C C . LYS A 1 113 ? -2.178 6.229 15.428 1.00 91.44 113 LYS A C 1
ATOM 890 O O . LYS A 1 113 ? -2.757 6.867 16.303 1.00 91.44 113 LYS A O 1
ATOM 895 N N . T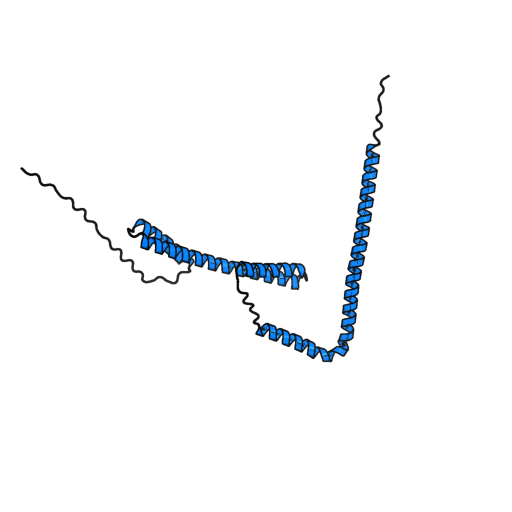YR A 1 114 ? -1.800 4.964 15.592 1.00 87.19 114 TYR A N 1
ATOM 896 C CA . TYR A 1 114 ? -2.053 4.203 16.819 1.00 87.19 114 TYR A CA 1
ATOM 897 C C . TYR A 1 114 ? -0.839 4.149 17.759 1.00 87.19 114 TYR A C 1
ATOM 899 O O . TYR A 1 114 ? -0.858 3.403 18.741 1.00 87.19 114 TYR A O 1
ATOM 907 N N . ASN A 1 115 ? 0.201 4.949 17.479 1.00 88.44 115 ASN A N 1
ATOM 908 C CA . ASN A 1 115 ? 1.464 5.000 18.218 1.00 88.44 115 ASN A CA 1
ATOM 909 C C . ASN A 1 115 ? 2.041 3.598 18.493 1.00 88.44 115 ASN A C 1
ATOM 911 O O . ASN A 1 115 ? 2.500 3.276 19.594 1.00 88.44 115 ASN A O 1
ATOM 915 N N . LEU A 1 116 ? 1.934 2.720 17.495 1.00 86.00 116 LEU A N 1
ATOM 916 C CA . LEU A 1 116 ? 2.454 1.367 17.571 1.00 86.00 116 LEU A CA 1
ATOM 917 C C . LEU A 1 116 ? 3.949 1.445 17.300 1.00 86.00 116 LEU A C 1
ATOM 919 O O . LEU A 1 116 ? 4.367 1.657 16.163 1.00 86.00 116 LEU A O 1
ATOM 923 N N . VAL A 1 117 ? 4.746 1.264 18.356 1.00 82.19 117 VAL A N 1
ATOM 924 C CA . VAL A 1 117 ? 6.200 1.137 18.232 1.00 82.19 117 VAL A CA 1
ATOM 925 C C . VAL A 1 117 ? 6.471 0.049 17.208 1.00 82.19 117 VAL A C 1
ATOM 927 O O . VAL A 1 117 ? 6.072 -1.104 17.399 1.00 82.19 117 VAL A O 1
ATOM 930 N N . GLN A 1 118 ? 7.116 0.427 16.107 1.00 67.75 118 GLN A N 1
ATOM 931 C CA . GLN A 1 118 ? 7.496 -0.493 15.053 1.00 67.75 118 GLN A CA 1
ATOM 932 C C . GLN A 1 118 ? 8.527 -1.460 15.640 1.00 67.75 118 GLN A C 1
ATOM 934 O O . GLN A 1 118 ? 9.729 -1.221 15.622 1.00 67.75 118 GLN A O 1
ATOM 939 N N . THR A 1 119 ? 8.053 -2.568 16.205 1.00 63.59 119 THR A N 1
ATOM 940 C CA . THR A 1 119 ? 8.904 -3.713 16.513 1.00 63.59 119 THR A CA 1
ATOM 941 C C . THR A 1 119 ? 9.122 -4.400 15.178 1.00 63.59 119 THR A C 1
ATOM 943 O O . THR A 1 119 ? 8.432 -5.356 14.827 1.00 63.59 119 THR A O 1
ATOM 946 N N . CYS A 1 120 ? 9.993 -3.823 14.348 1.00 60.50 120 CYS A N 1
ATOM 947 C CA . CYS A 1 120 ? 10.448 -4.532 13.171 1.00 60.50 120 CYS A CA 1
ATOM 948 C C . CYS A 1 120 ? 11.076 -5.824 13.695 1.00 60.50 120 CYS A C 1
ATOM 950 O O . CYS A 1 120 ? 12.021 -5.787 14.480 1.00 60.50 120 CYS A O 1
ATOM 952 N N . ALA A 1 121 ? 10.496 -6.971 13.335 1.00 58.69 121 ALA A N 1
ATOM 953 C CA . ALA A 1 121 ? 11.067 -8.267 13.695 1.00 58.69 121 ALA A CA 1
ATOM 954 C C . ALA A 1 121 ? 12.473 -8.436 13.090 1.00 58.69 121 ALA A C 1
ATOM 956 O O . ALA A 1 121 ? 13.242 -9.282 13.537 1.00 58.69 121 ALA A O 1
ATOM 957 N N . LEU A 1 122 ? 12.805 -7.609 12.093 1.00 61.41 122 LEU A N 1
ATOM 958 C CA . LEU A 1 122 ? 14.155 -7.429 11.595 1.00 61.41 122 LEU A CA 1
ATOM 959 C C . LEU A 1 122 ? 14.899 -6.536 12.585 1.00 61.41 122 LEU A C 1
ATOM 961 O O . LEU A 1 122 ? 14.764 -5.312 12.583 1.00 61.41 122 LEU A O 1
ATOM 965 N N . THR A 1 123 ? 15.647 -7.179 13.474 1.00 66.81 123 THR A N 1
ATOM 966 C CA . THR A 1 123 ? 16.549 -6.485 14.386 1.00 66.81 123 THR A CA 1
ATOM 967 C C . THR A 1 123 ? 17.592 -5.702 13.585 1.00 66.81 123 THR A C 1
ATOM 969 O O . THR A 1 123 ? 17.896 -6.021 12.433 1.00 66.81 123 THR A O 1
ATOM 972 N N . HIS A 1 124 ? 18.184 -4.681 14.205 1.00 65.44 124 HIS A N 1
ATOM 973 C CA . HIS A 1 124 ? 19.331 -3.970 13.634 1.00 65.44 124 HIS A CA 1
ATOM 974 C C . HIS A 1 124 ? 20.431 -4.949 13.184 1.00 65.44 124 HIS A C 1
ATOM 976 O O . HIS A 1 124 ? 21.039 -4.779 12.129 1.00 65.44 124 HIS A O 1
ATOM 982 N N . GLU A 1 125 ? 20.654 -6.001 13.969 1.00 69.31 125 GLU A N 1
ATOM 983 C CA . GLU A 1 125 ? 21.610 -7.070 13.679 1.00 69.31 125 GLU A CA 1
ATOM 984 C C . GLU A 1 125 ? 21.248 -7.828 12.396 1.00 69.31 125 GLU A C 1
ATOM 986 O O . GLU A 1 125 ? 22.122 -8.093 11.574 1.00 69.31 125 GLU A O 1
ATOM 991 N N . TYR A 1 126 ? 19.961 -8.129 12.182 1.00 71.00 126 TYR A N 1
ATOM 992 C CA . TYR A 1 126 ? 19.492 -8.757 10.947 1.00 71.00 126 TYR A CA 1
ATOM 993 C C . TYR A 1 126 ? 19.758 -7.865 9.730 1.00 71.00 126 TYR A C 1
ATOM 995 O O . TYR A 1 126 ? 20.283 -8.338 8.727 1.00 71.00 126 TYR A O 1
ATOM 1003 N N . MET A 1 127 ? 19.438 -6.570 9.820 1.00 68.06 127 MET A N 1
ATOM 1004 C CA . MET A 1 127 ? 19.657 -5.630 8.713 1.00 68.06 127 MET A CA 1
ATOM 1005 C C . MET A 1 127 ? 21.147 -5.438 8.411 1.00 68.06 127 MET A C 1
ATOM 1007 O O . MET A 1 127 ? 21.531 -5.422 7.246 1.00 68.06 127 MET A O 1
ATOM 1011 N N . GLN A 1 128 ? 22.003 -5.358 9.434 1.00 65.94 128 GLN A N 1
ATOM 1012 C CA . GLN A 1 128 ? 23.457 -5.319 9.242 1.00 65.94 128 GLN A CA 1
ATOM 1013 C C . GLN A 1 128 ? 23.980 -6.585 8.575 1.00 65.94 128 GLN A C 1
ATOM 1015 O O . GLN A 1 128 ? 24.812 -6.497 7.679 1.00 65.94 128 GLN A O 1
ATOM 1020 N N . ARG A 1 129 ? 23.484 -7.754 8.984 1.00 69.81 129 ARG A N 1
ATOM 1021 C CA . ARG A 1 129 ? 23.886 -9.024 8.386 1.00 69.81 129 ARG A CA 1
ATOM 1022 C C . ARG A 1 129 ? 23.440 -9.125 6.932 1.00 69.81 129 ARG A C 1
ATOM 1024 O O . ARG A 1 129 ? 24.250 -9.489 6.098 1.00 69.81 129 ARG A O 1
ATOM 1031 N N . PHE A 1 130 ? 22.221 -8.690 6.622 1.00 65.19 130 PHE A N 1
ATOM 1032 C CA . PHE A 1 130 ? 21.737 -8.590 5.246 1.00 65.19 130 PHE A CA 1
ATOM 1033 C C . PHE A 1 130 ? 22.604 -7.652 4.394 1.00 65.19 130 PHE A C 1
ATOM 1035 O O . PHE A 1 130 ? 22.963 -8.005 3.277 1.00 65.19 130 PHE A O 1
ATOM 1042 N N . ILE A 1 131 ? 22.992 -6.485 4.924 1.00 69.56 131 ILE A N 1
ATOM 1043 C CA . ILE A 1 131 ? 23.912 -5.566 4.235 1.00 69.56 131 ILE A CA 1
ATOM 1044 C C . ILE A 1 131 ? 25.272 -6.235 4.003 1.00 69.56 131 ILE A C 1
ATOM 1046 O O . ILE A 1 131 ? 25.787 -6.159 2.896 1.00 69.56 131 ILE A O 1
ATOM 1050 N N . ILE A 1 132 ? 25.834 -6.915 5.008 1.00 75.69 132 ILE A N 1
ATOM 1051 C CA . ILE A 1 132 ? 27.105 -7.647 4.885 1.00 75.69 132 ILE A CA 1
ATOM 1052 C C . ILE A 1 132 ? 26.997 -8.764 3.844 1.00 75.69 132 ILE A C 1
ATOM 1054 O O . ILE A 1 132 ? 27.899 -8.902 3.029 1.00 75.69 132 ILE A O 1
ATOM 1058 N N . ASP A 1 133 ? 25.908 -9.532 3.837 1.00 67.94 133 ASP A N 1
ATOM 1059 C CA . ASP A 1 133 ? 25.682 -10.614 2.876 1.00 67.94 133 ASP A CA 1
ATOM 1060 C C . ASP A 1 133 ? 25.571 -10.056 1.448 1.00 67.94 133 ASP A C 1
ATOM 1062 O O . ASP A 1 133 ? 26.214 -10.573 0.540 1.00 67.94 133 ASP A O 1
ATOM 1066 N N . VAL A 1 134 ? 24.850 -8.944 1.252 1.00 67.12 134 VAL A N 1
ATOM 1067 C CA . VAL A 1 134 ? 24.788 -8.235 -0.038 1.00 67.12 134 VAL A CA 1
ATOM 1068 C C . VAL A 1 134 ? 26.162 -7.691 -0.441 1.00 67.12 134 VAL A C 1
ATOM 1070 O O . VAL A 1 134 ? 26.560 -7.862 -1.587 1.00 67.12 134 VAL A O 1
ATOM 1073 N N . CYS A 1 135 ? 26.912 -7.069 0.473 1.00 72.25 135 CYS A N 1
ATOM 1074 C CA . CYS A 1 135 ? 28.266 -6.578 0.200 1.00 72.25 135 CYS A CA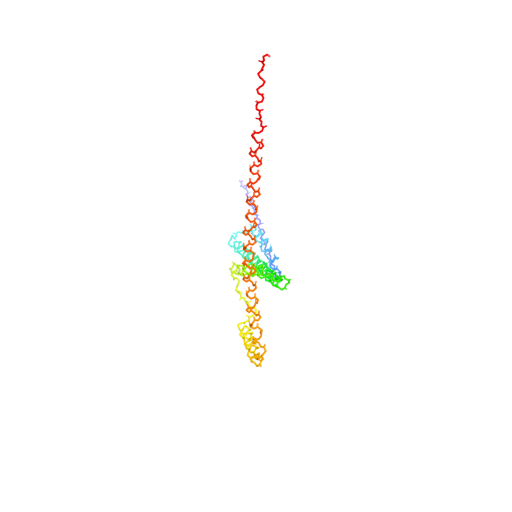 1
ATOM 1075 C C . CYS A 1 135 ? 29.223 -7.718 -0.168 1.00 72.25 135 CYS A C 1
ATOM 1077 O O . CYS A 1 135 ? 29.951 -7.599 -1.145 1.00 72.25 135 CYS A O 1
ATOM 1079 N N . ASN A 1 136 ? 29.179 -8.835 0.558 1.00 75.12 136 ASN A N 1
ATOM 1080 C CA . ASN A 1 136 ? 30.005 -10.009 0.289 1.00 75.12 136 ASN A CA 1
ATOM 1081 C C . ASN A 1 136 ? 29.654 -10.658 -1.052 1.00 75.12 136 ASN A C 1
ATOM 1083 O O . ASN A 1 136 ? 30.562 -11.110 -1.741 1.00 75.12 136 ASN A O 1
ATOM 1087 N N . GLU A 1 137 ? 28.373 -10.697 -1.427 1.00 73.12 137 GLU A N 1
ATOM 1088 C CA . GLU A 1 137 ? 27.927 -11.229 -2.720 1.00 73.12 137 GLU A CA 1
ATOM 1089 C C . GLU A 1 137 ? 28.318 -10.299 -3.885 1.00 73.12 137 GLU A C 1
ATOM 1091 O O . GLU A 1 137 ? 28.723 -10.745 -4.958 1.00 73.12 137 GLU A O 1
ATOM 1096 N N . LEU A 1 138 ? 28.266 -8.982 -3.666 1.00 65.06 138 LEU A N 1
ATOM 1097 C CA . LEU A 1 138 ? 28.764 -7.990 -4.623 1.00 65.06 138 LEU A CA 1
ATOM 1098 C C . LEU A 1 138 ? 30.295 -8.059 -4.774 1.00 65.06 138 LEU A C 1
ATOM 1100 O O . LEU A 1 138 ? 30.812 -7.967 -5.890 1.00 65.06 138 LEU A O 1
ATOM 1104 N N . ASP A 1 139 ? 31.022 -8.270 -3.675 1.00 72.88 139 ASP A N 1
ATOM 1105 C CA . ASP A 1 139 ? 32.482 -8.397 -3.662 1.00 72.88 139 ASP A CA 1
ATOM 1106 C C . ASP A 1 139 ? 32.955 -9.754 -4.205 1.00 72.88 139 ASP A C 1
ATOM 1108 O O . ASP A 1 139 ? 33.997 -9.827 -4.861 1.00 72.88 139 ASP A O 1
ATOM 1112 N N . SER A 1 140 ? 32.204 -10.839 -4.007 1.00 69.75 140 SER A N 1
ATOM 1113 C CA . SER A 1 140 ? 32.497 -12.149 -4.604 1.00 69.75 140 SER A CA 1
ATOM 1114 C C . SER A 1 140 ? 32.229 -12.150 -6.114 1.00 69.75 140 SER A C 1
ATOM 1116 O O . SER A 1 140 ? 33.037 -12.696 -6.875 1.00 69.75 140 SER A O 1
ATOM 1118 N N . GLY A 1 141 ? 31.204 -11.416 -6.563 1.00 53.88 141 GLY A N 1
ATOM 1119 C CA . GLY A 1 141 ? 30.948 -11.108 -7.972 1.00 53.88 141 GLY A CA 1
ATOM 1120 C C . GLY A 1 141 ? 32.065 -10.300 -8.646 1.00 53.88 141 GLY A C 1
ATOM 1121 O O . GLY A 1 141 ? 32.184 -10.322 -9.872 1.00 53.88 141 GLY A O 1
ATOM 1122 N N . SER A 1 142 ? 32.961 -9.656 -7.881 1.00 51.38 142 SER A N 1
ATOM 1123 C CA . SER A 1 142 ? 34.070 -8.865 -8.436 1.00 51.38 142 SER A CA 1
ATOM 1124 C C . SER A 1 142 ? 35.124 -9.678 -9.199 1.00 51.38 142 SER A C 1
ATOM 1126 O O . SER A 1 142 ? 35.800 -9.153 -10.086 1.00 51.38 142 SER A O 1
ATOM 1128 N N . LYS A 1 143 ? 35.213 -10.990 -8.947 1.00 52.34 143 LYS A N 1
ATOM 1129 C CA . LYS A 1 143 ? 36.049 -11.914 -9.737 1.00 52.34 143 LYS A CA 1
ATOM 1130 C C . LYS A 1 143 ? 35.372 -12.368 -11.036 1.00 52.34 143 LYS A C 1
ATOM 1132 O O . LYS A 1 143 ? 36.055 -12.820 -11.952 1.00 52.34 143 LYS A O 1
ATOM 1137 N N . GLU A 1 144 ? 34.063 -12.162 -11.151 1.00 50.78 144 GLU A N 1
ATOM 1138 C CA . GLU A 1 144 ? 33.247 -12.406 -12.344 1.00 50.78 144 GLU A CA 1
ATOM 1139 C C . GLU A 1 144 ? 33.051 -11.130 -13.195 1.00 50.78 144 GLU A C 1
ATOM 1141 O O . GLU A 1 144 ? 32.411 -11.161 -14.243 1.00 50.78 144 GLU A O 1
ATOM 1146 N N . ILE A 1 145 ? 33.667 -9.997 -12.817 1.00 48.44 145 ILE A N 1
ATOM 1147 C CA . ILE A 1 145 ? 33.552 -8.700 -13.521 1.00 48.44 145 ILE A CA 1
ATOM 1148 C C . ILE A 1 145 ? 34.198 -8.688 -14.921 1.00 48.44 145 ILE A C 1
ATOM 1150 O O . ILE A 1 145 ? 33.920 -7.798 -15.724 1.00 48.44 145 ILE A O 1
ATOM 1154 N N . ARG A 1 146 ? 34.956 -9.722 -15.319 1.00 45.69 146 ARG A N 1
ATOM 1155 C CA . ARG A 1 146 ? 35.273 -9.910 -16.752 1.00 45.69 146 ARG A CA 1
ATOM 1156 C C . ARG A 1 146 ? 34.051 -10.301 -17.598 1.00 45.69 146 ARG A C 1
ATOM 1158 O O . ARG A 1 146 ? 34.114 -10.154 -18.813 1.00 45.69 146 ARG A O 1
ATOM 1165 N N . PHE A 1 147 ? 32.950 -10.731 -16.980 1.00 49.03 147 PHE A N 1
ATOM 1166 C CA . PHE A 1 147 ? 31.671 -11.023 -17.634 1.00 49.03 147 PHE A CA 1
ATOM 1167 C C . PHE A 1 147 ? 30.640 -9.876 -17.514 1.00 49.03 147 PHE A C 1
ATOM 1169 O O . PHE A 1 147 ? 29.751 -9.775 -18.358 1.00 49.03 147 PHE A O 1
ATOM 1176 N N . SER A 1 148 ? 30.757 -8.972 -16.528 1.00 48.34 148 SER A N 1
ATOM 1177 C CA . SER A 1 148 ? 29.724 -7.955 -16.230 1.00 48.34 148 SER A CA 1
ATOM 1178 C C . SER A 1 148 ? 29.859 -6.617 -16.971 1.00 48.34 148 SER A C 1
ATOM 1180 O O . SER A 1 148 ? 28.886 -5.861 -17.026 1.00 48.34 148 SER A O 1
ATOM 1182 N N . ALA A 1 149 ? 30.991 -6.337 -17.629 1.00 45.94 149 ALA A N 1
ATOM 1183 C CA . ALA A 1 149 ? 31.102 -5.194 -18.547 1.00 45.94 149 ALA A CA 1
ATOM 1184 C C . ALA A 1 149 ? 30.046 -5.254 -19.677 1.00 45.94 149 ALA A C 1
ATOM 1186 O O . ALA A 1 149 ? 29.539 -4.225 -20.110 1.00 45.94 149 ALA A O 1
ATOM 1187 N N . ASN A 1 150 ? 29.625 -6.465 -20.060 1.00 51.19 150 ASN A N 1
ATOM 1188 C CA . ASN A 1 150 ? 28.600 -6.714 -21.077 1.00 51.19 150 ASN A CA 1
ATOM 1189 C C . ASN A 1 150 ? 27.157 -6.468 -20.566 1.00 51.19 150 ASN A C 1
ATOM 1191 O O . ASN A 1 150 ? 26.229 -6.264 -21.345 1.00 51.19 150 ASN A O 1
ATOM 1195 N N . MET A 1 151 ? 26.935 -6.461 -19.244 1.00 48.78 151 MET A N 1
ATOM 1196 C CA . MET A 1 151 ? 25.607 -6.226 -18.656 1.00 48.78 151 MET A CA 1
ATOM 1197 C C . MET A 1 151 ? 25.307 -4.726 -18.480 1.00 48.78 151 MET A C 1
ATOM 1199 O O . MET A 1 151 ? 24.162 -4.296 -18.633 1.00 48.78 151 MET A O 1
ATOM 1203 N N . TYR A 1 152 ? 26.332 -3.910 -18.215 1.00 50.09 152 TYR A N 1
ATOM 1204 C CA . TYR A 1 152 ? 26.184 -2.456 -18.085 1.00 50.09 152 TYR A CA 1
ATOM 1205 C C . TYR A 1 152 ? 25.846 -1.778 -19.426 1.00 50.09 152 TYR A C 1
ATOM 1207 O O . TYR A 1 152 ? 25.051 -0.837 -19.457 1.00 50.09 152 TYR A O 1
ATOM 1215 N N . GLU A 1 153 ? 26.356 -2.301 -20.547 1.00 52.81 153 GLU A N 1
ATOM 1216 C CA . GLU A 1 153 ? 25.956 -1.872 -21.897 1.00 52.81 153 GLU A CA 1
ATOM 1217 C C . GLU A 1 153 ? 24.477 -2.188 -22.183 1.00 52.81 153 GLU A C 1
ATOM 1219 O O . GLU A 1 153 ? 23.751 -1.355 -22.729 1.00 52.81 153 GLU A O 1
ATOM 1224 N N . ASN A 1 154 ? 23.988 -3.336 -21.704 1.00 57.00 154 ASN A N 1
ATOM 1225 C CA . ASN A 1 154 ? 22.591 -3.750 -21.847 1.00 57.00 154 ASN A CA 1
ATOM 1226 C C . ASN A 1 154 ? 21.639 -2.866 -21.012 1.00 57.00 154 ASN A C 1
ATOM 1228 O O . ASN A 1 154 ? 20.575 -2.448 -21.471 1.00 57.00 154 ASN A O 1
ATOM 1232 N N . TYR A 1 155 ? 22.051 -2.474 -19.802 1.00 56.88 155 TYR A N 1
ATOM 1233 C CA . TYR A 1 155 ? 21.298 -1.533 -18.964 1.00 56.88 155 TYR A CA 1
ATOM 1234 C C . TYR A 1 155 ? 21.185 -0.132 -19.595 1.00 56.88 155 TYR A C 1
ATOM 1236 O O . TYR A 1 155 ? 20.106 0.468 -19.596 1.00 56.88 155 TYR A O 1
ATOM 1244 N N . ILE A 1 156 ? 22.268 0.380 -20.188 1.00 58.84 156 ILE A N 1
ATOM 1245 C CA . ILE A 1 156 ? 22.253 1.661 -20.915 1.00 58.84 156 ILE A CA 1
ATOM 1246 C C . ILE A 1 156 ? 21.338 1.570 -22.149 1.00 58.84 156 ILE A C 1
ATOM 1248 O O . ILE A 1 156 ? 20.567 2.497 -22.412 1.00 58.84 156 ILE A O 1
ATOM 1252 N N . GLN A 1 157 ? 21.335 0.434 -22.853 1.00 60.56 157 GLN A N 1
ATOM 1253 C CA . GLN A 1 157 ? 20.430 0.180 -23.975 1.00 60.56 157 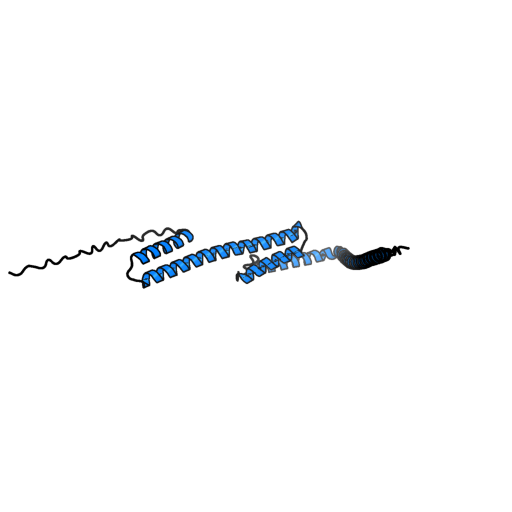GLN A CA 1
ATOM 1254 C C . GLN A 1 157 ? 18.950 0.172 -23.546 1.00 60.56 157 GLN A C 1
ATOM 1256 O O . GLN A 1 157 ? 18.118 0.815 -24.189 1.00 60.56 157 GLN A O 1
ATOM 1261 N N . HIS A 1 158 ? 18.607 -0.475 -22.428 1.00 66.25 158 HIS A N 1
ATOM 1262 C CA . HIS A 1 158 ? 17.239 -0.471 -21.898 1.00 66.25 158 HIS A CA 1
ATOM 1263 C C . HIS A 1 158 ? 16.778 0.915 -21.435 1.00 66.25 158 HIS A C 1
ATOM 1265 O O . HIS A 1 158 ? 15.624 1.285 -21.662 1.00 66.25 158 HIS A O 1
ATOM 1271 N N . ARG A 1 159 ? 17.672 1.714 -20.845 1.00 66.94 159 ARG A N 1
ATOM 1272 C CA . ARG A 1 159 ? 17.360 3.095 -20.458 1.00 66.94 159 ARG A CA 1
ATOM 1273 C C . ARG A 1 159 ? 17.049 3.967 -21.676 1.00 66.94 159 ARG A C 1
ATOM 1275 O O . ARG A 1 159 ? 16.038 4.668 -21.678 1.00 66.94 159 ARG A O 1
ATOM 1282 N N . ASN A 1 160 ? 17.853 3.857 -22.732 1.00 70.50 160 ASN A N 1
ATOM 1283 C CA . ASN A 1 160 ? 17.614 4.574 -23.985 1.00 70.50 160 ASN A CA 1
ATOM 1284 C C . ASN A 1 160 ? 16.290 4.145 -24.648 1.00 70.50 160 ASN A C 1
ATOM 1286 O O . ASN A 1 160 ? 15.577 4.983 -25.201 1.00 70.50 160 ASN A O 1
ATOM 1290 N N . ASN A 1 161 ? 15.902 2.870 -24.519 1.00 74.00 161 ASN A N 1
ATOM 1291 C CA . ASN A 1 161 ? 14.606 2.381 -25.000 1.00 74.00 161 ASN A CA 1
ATOM 1292 C C . ASN A 1 161 ? 13.420 2.987 -24.230 1.00 74.00 161 ASN A C 1
ATOM 1294 O O . ASN A 1 161 ? 12.392 3.291 -24.834 1.00 74.00 161 ASN A O 1
ATOM 1298 N N . ILE A 1 162 ? 13.552 3.200 -22.916 1.00 78.19 162 ILE A N 1
ATOM 1299 C CA . ILE A 1 162 ? 12.504 3.830 -22.096 1.00 78.19 162 ILE A CA 1
ATOM 1300 C C . ILE A 1 162 ? 12.301 5.293 -22.500 1.00 78.19 162 ILE A C 1
ATOM 1302 O O . ILE A 1 162 ? 11.160 5.743 -22.628 1.00 78.19 162 ILE A O 1
ATOM 1306 N N . ASP A 1 163 ? 13.380 6.041 -22.719 1.00 82.12 163 ASP A N 1
ATOM 1307 C CA . ASP A 1 163 ? 13.271 7.454 -23.084 1.00 82.12 163 ASP A CA 1
ATOM 1308 C C . ASP A 1 163 ? 12.740 7.639 -24.515 1.00 82.12 163 ASP A C 1
ATOM 1310 O O . ASP A 1 163 ? 11.870 8.486 -24.738 1.00 82.12 163 ASP A O 1
ATOM 1314 N N . TRP A 1 164 ? 13.123 6.764 -25.452 1.00 86.94 164 TRP A N 1
ATOM 1315 C CA . TRP A 1 164 ? 12.504 6.709 -26.781 1.00 86.94 164 TRP A CA 1
ATOM 1316 C C . TRP A 1 164 ? 10.998 6.408 -26.711 1.00 86.94 164 TRP A C 1
ATOM 1318 O O . TRP A 1 164 ? 10.200 7.051 -27.398 1.00 86.94 164 TRP A O 1
ATOM 1328 N N . LEU A 1 165 ? 10.577 5.480 -25.841 1.00 78.56 165 LEU A N 1
ATOM 1329 C CA . LEU A 1 165 ? 9.163 5.141 -25.660 1.00 78.56 165 LEU A CA 1
ATOM 1330 C C . LEU A 1 165 ? 8.355 6.340 -25.135 1.00 78.56 165 LEU A C 1
ATOM 1332 O O . LEU A 1 165 ? 7.235 6.583 -25.592 1.00 78.56 165 LEU A O 1
ATOM 1336 N N . LYS A 1 166 ? 8.927 7.124 -24.210 1.00 84.38 166 LYS A N 1
ATOM 1337 C CA . LYS A 1 166 ? 8.305 8.358 -23.701 1.00 84.38 166 LYS A CA 1
ATOM 1338 C C . LYS A 1 166 ? 8.140 9.399 -24.804 1.00 84.38 166 LYS A C 1
ATOM 1340 O O . LYS A 1 166 ? 7.067 9.995 -24.919 1.00 84.38 166 LYS A O 1
ATOM 1345 N N . GLU A 1 167 ? 9.167 9.600 -25.628 1.00 91.44 167 GLU A N 1
ATOM 1346 C CA . GLU A 1 167 ? 9.108 10.536 -26.754 1.00 91.44 167 GLU A CA 1
ATOM 1347 C C . GLU A 1 167 ? 8.056 10.100 -27.784 1.00 91.44 167 GLU A C 1
ATOM 1349 O O . GLU A 1 167 ? 7.227 10.905 -28.223 1.00 91.44 167 GLU A O 1
ATOM 1354 N N . TYR A 1 168 ? 8.034 8.811 -28.131 1.00 89.38 168 TYR A N 1
ATOM 1355 C CA . TYR A 1 168 ? 7.049 8.253 -29.051 1.00 89.38 168 TYR A CA 1
ATOM 1356 C C . TYR A 1 168 ? 5.622 8.418 -28.518 1.00 89.38 168 TYR A C 1
ATOM 1358 O O . TYR A 1 168 ? 4.738 8.888 -29.239 1.00 89.38 168 TYR A O 1
ATOM 1366 N N . HIS A 1 169 ? 5.396 8.105 -27.240 1.00 84.06 169 HIS A N 1
ATOM 1367 C CA . HIS A 1 169 ? 4.099 8.277 -26.592 1.00 84.06 169 HIS A CA 1
ATOM 1368 C C . HIS A 1 169 ? 3.644 9.747 -26.598 1.00 84.06 169 HIS A C 1
ATOM 1370 O O . HIS A 1 169 ? 2.481 10.034 -26.890 1.00 84.06 169 HIS A O 1
ATOM 1376 N N . ALA A 1 170 ? 4.555 10.696 -26.361 1.00 90.31 170 ALA A N 1
ATOM 1377 C CA . ALA A 1 170 ? 4.253 12.125 -26.439 1.00 90.31 170 ALA A CA 1
ATOM 1378 C C . ALA A 1 170 ? 3.850 12.561 -27.861 1.00 90.31 170 ALA A C 1
ATOM 1380 O O . ALA A 1 170 ? 2.838 13.246 -28.031 1.00 90.31 170 ALA A O 1
ATOM 1381 N N . LYS A 1 171 ? 4.581 12.112 -28.894 1.00 92.31 171 LYS A N 1
ATOM 1382 C CA . LYS A 1 171 ? 4.247 12.384 -30.306 1.00 92.31 171 LYS A CA 1
ATOM 1383 C C . LYS A 1 171 ? 2.899 11.785 -30.699 1.00 92.31 171 LYS A C 1
ATOM 1385 O O . LYS A 1 171 ? 2.094 12.451 -31.353 1.00 92.31 171 LYS A O 1
ATOM 1390 N N . PHE A 1 172 ? 2.632 10.548 -30.281 1.00 85.19 172 PHE A N 1
ATOM 1391 C CA . PHE A 1 172 ? 1.349 9.892 -30.511 1.00 85.19 172 PHE A CA 1
ATOM 1392 C C . PHE A 1 172 ? 0.201 10.679 -29.869 1.00 85.19 172 PHE A C 1
ATOM 1394 O O . PHE A 1 172 ? -0.779 10.993 -30.547 1.00 85.19 172 PHE A O 1
ATOM 1401 N N . LYS A 1 173 ? 0.356 11.079 -28.600 1.00 86.06 173 LYS A N 1
ATOM 1402 C CA . LYS A 1 173 ? -0.631 11.885 -27.873 1.00 86.06 173 LYS A CA 1
ATOM 1403 C C . LYS A 1 173 ? -0.907 13.216 -28.578 1.00 86.06 173 LYS A C 1
ATOM 1405 O O . LYS A 1 173 ? -2.067 13.559 -28.775 1.00 86.06 173 LYS A O 1
ATOM 1410 N N . ALA A 1 174 ? 0.129 13.925 -29.029 1.00 93.56 174 ALA A N 1
ATOM 1411 C CA . ALA A 1 174 ? -0.029 15.182 -29.764 1.00 93.56 174 ALA A CA 1
ATOM 1412 C C . ALA A 1 174 ? -0.804 14.998 -31.082 1.00 93.56 174 ALA A C 1
ATOM 1414 O O . ALA A 1 174 ? -1.739 15.748 -31.367 1.00 93.56 174 ALA A O 1
ATOM 1415 N N . LYS A 1 175 ? -0.467 13.962 -31.860 1.00 93.12 175 LYS A N 1
ATOM 1416 C CA . LYS A 1 175 ? -1.151 13.650 -33.124 1.00 93.12 175 LYS A CA 1
ATOM 1417 C C . LYS A 1 175 ? -2.613 13.255 -32.907 1.00 93.12 175 LYS A C 1
ATOM 1419 O O . LYS A 1 175 ? -3.473 13.614 -33.710 1.00 93.12 175 LYS A O 1
ATOM 1424 N N . LEU A 1 176 ? -2.900 12.530 -31.827 1.00 80.38 176 LEU A N 1
ATOM 1425 C CA . LEU A 1 176 ? -4.263 12.170 -31.449 1.00 80.38 176 LEU A CA 1
ATOM 1426 C C . LEU A 1 176 ? -5.085 13.416 -31.097 1.00 80.38 176 LEU A C 1
ATOM 1428 O O . LEU A 1 176 ? -6.174 13.589 -31.638 1.00 80.38 176 LEU A O 1
ATOM 1432 N N . THR A 1 177 ? -4.536 14.320 -30.280 1.00 91.00 177 THR A N 1
ATOM 1433 C CA . THR A 1 177 ? -5.183 15.595 -29.933 1.00 91.00 177 THR A CA 1
ATOM 1434 C C . THR A 1 177 ? -5.502 16.428 -31.176 1.00 91.00 177 THR A C 1
ATOM 1436 O O . THR A 1 177 ? -6.618 16.922 -31.309 1.00 91.00 177 THR A O 1
ATOM 1439 N N . GLN A 1 178 ? -4.565 16.532 -32.124 1.00 95.75 178 GLN A N 1
ATOM 1440 C CA . GLN A 1 178 ? -4.790 17.254 -33.384 1.00 95.75 178 GLN A CA 1
ATOM 1441 C C . GLN A 1 178 ? -5.938 16.654 -34.206 1.00 95.75 178 GLN A C 1
ATOM 1443 O O . GLN A 1 178 ? -6.776 17.388 -34.725 1.00 95.75 178 GLN A O 1
ATOM 1448 N N . LYS A 1 179 ? -6.012 15.320 -34.310 1.00 89.56 179 LYS A N 1
ATOM 1449 C CA . LYS A 1 179 ? -7.104 14.653 -35.035 1.00 89.56 179 LYS A CA 1
ATOM 1450 C C . LYS A 1 179 ? -8.460 14.862 -34.367 1.00 89.56 179 LYS A C 1
ATOM 1452 O O . LYS A 1 179 ? -9.442 15.066 -35.073 1.00 89.56 179 LYS A O 1
ATOM 1457 N N . ILE A 1 180 ? -8.514 14.814 -33.036 1.00 89.44 180 ILE A N 1
ATOM 1458 C CA . ILE A 1 180 ? -9.749 15.072 -32.284 1.00 89.44 180 ILE A CA 1
ATOM 1459 C C . ILE A 1 180 ? -10.236 16.501 -32.551 1.00 89.44 180 ILE A C 1
ATOM 1461 O O . ILE A 1 180 ? -11.402 16.679 -32.894 1.00 89.44 180 ILE A O 1
ATOM 1465 N N . ALA A 1 181 ? -9.340 17.490 -32.491 1.00 94.75 181 ALA A N 1
ATOM 1466 C CA . ALA A 1 181 ? -9.677 18.886 -32.772 1.00 94.75 181 ALA A CA 1
ATOM 1467 C C . ALA A 1 181 ? -10.207 19.086 -34.205 1.00 94.75 181 ALA A C 1
ATOM 1469 O O . ALA A 1 181 ? -11.213 19.762 -34.402 1.00 94.75 181 ALA A O 1
ATOM 1470 N N . LEU A 1 182 ? -9.587 18.442 -35.201 1.00 96.06 182 LEU A N 1
ATOM 1471 C CA . LEU A 1 182 ? -10.054 18.499 -36.590 1.00 96.06 182 LEU A CA 1
ATOM 1472 C C . LEU A 1 182 ? -11.469 17.918 -36.748 1.00 96.06 182 LEU A C 1
ATOM 1474 O O . LEU A 1 182 ? -12.308 18.495 -37.433 1.00 96.06 182 LEU A O 1
ATOM 1478 N N . ILE A 1 183 ? -11.747 16.775 -36.112 1.00 91.94 183 ILE A N 1
ATOM 1479 C CA . ILE A 1 183 ? -13.077 16.148 -36.158 1.00 91.94 183 ILE A CA 1
ATOM 1480 C C . ILE A 1 183 ? -14.127 17.060 -35.511 1.00 91.94 183 ILE A C 1
ATOM 1482 O O . ILE A 1 183 ? -15.230 17.184 -36.041 1.00 91.94 183 ILE A O 1
ATOM 1486 N N . GLN A 1 184 ? -13.785 17.713 -34.398 1.00 93.69 184 GLN A N 1
ATOM 1487 C CA . GLN A 1 184 ? -14.668 18.671 -33.730 1.00 93.69 184 GLN A CA 1
ATOM 1488 C C . GLN A 1 184 ? -14.983 19.872 -34.630 1.00 93.69 184 GLN A C 1
ATOM 1490 O O . GLN A 1 184 ? -16.156 20.192 -34.809 1.00 93.69 184 GLN A O 1
ATOM 1495 N N . GLN A 1 185 ? -13.977 20.460 -35.284 1.00 96.75 185 GLN A N 1
ATOM 1496 C CA . GLN A 1 185 ? -14.182 21.556 -36.240 1.00 96.75 185 GLN A CA 1
ATOM 1497 C C . GLN A 1 185 ? -15.108 21.155 -37.395 1.00 96.75 185 GLN A C 1
ATOM 1499 O O . GLN A 1 185 ? -16.065 21.864 -37.699 1.00 96.75 185 GLN A O 1
ATOM 1504 N N . LEU A 1 186 ? -14.890 19.979 -37.994 1.00 95.75 186 LEU A N 1
ATOM 1505 C CA . LEU A 1 186 ? -15.752 19.474 -39.068 1.00 95.75 186 LEU A CA 1
ATOM 1506 C C . LEU A 1 186 ? -17.199 19.246 -38.602 1.00 95.75 186 LEU A C 1
ATOM 1508 O O . LEU A 1 186 ? -18.140 19.443 -39.373 1.00 95.75 186 LEU A O 1
ATOM 1512 N N . ALA A 1 187 ? -17.396 18.814 -37.355 1.00 92.62 187 ALA A N 1
ATOM 1513 C CA . ALA A 1 187 ? -18.728 18.656 -36.781 1.00 92.62 187 ALA A CA 1
ATOM 1514 C C . ALA A 1 187 ? -19.429 20.014 -36.599 1.00 92.62 187 ALA A C 1
ATOM 1516 O O . ALA A 1 187 ? -20.595 20.154 -36.969 1.00 92.62 187 ALA A O 1
ATOM 1517 N N . GLU A 1 188 ? -18.715 21.024 -36.102 1.00 95.56 188 GLU A N 1
ATOM 1518 C CA . GLU A 1 188 ? -19.231 22.390 -35.952 1.00 95.56 188 GLU A CA 1
ATOM 1519 C C . GLU A 1 188 ? -19.588 23.031 -37.301 1.00 95.56 188 GLU A C 1
ATOM 1521 O O . GLU A 1 188 ? -20.636 23.665 -37.430 1.00 95.56 188 GLU A O 1
ATOM 1526 N N . GLU A 1 189 ? -18.758 22.841 -38.329 1.00 95.88 189 GLU A N 1
ATOM 1527 C CA . GLU A 1 189 ? -19.037 23.318 -39.689 1.00 95.88 189 GLU A CA 1
ATOM 1528 C C . GLU A 1 189 ? -20.310 22.689 -40.264 1.00 95.88 189 GLU A C 1
ATOM 1530 O O . GLU A 1 189 ? -21.161 23.393 -40.810 1.00 95.88 189 GLU A O 1
ATOM 1535 N N . ARG A 1 190 ? -20.494 21.373 -40.086 1.00 94.12 190 ARG A N 1
ATOM 1536 C CA . ARG A 1 190 ? -21.715 20.675 -40.522 1.00 94.12 190 ARG A CA 1
ATOM 1537 C C . ARG A 1 190 ? -22.966 21.205 -39.826 1.00 94.12 190 ARG A C 1
ATOM 1539 O O . ARG A 1 190 ? -23.992 21.365 -40.484 1.00 94.12 190 ARG A O 1
ATOM 1546 N N . MET A 1 191 ? -22.877 21.510 -38.531 1.00 91.94 191 MET A N 1
ATOM 1547 C CA . MET A 1 191 ? -23.989 22.097 -37.776 1.00 91.94 191 MET A CA 1
ATOM 1548 C C . MET A 1 191 ? -24.373 23.483 -38.311 1.00 91.94 191 MET A C 1
ATOM 1550 O O . MET A 1 191 ? -25.556 23.749 -38.500 1.00 91.94 191 MET A O 1
ATOM 1554 N N . LYS A 1 192 ? -23.391 24.334 -38.643 1.00 93.94 192 LYS A N 1
ATOM 1555 C CA . LYS A 1 192 ? -23.639 25.668 -39.229 1.00 93.94 192 LYS A CA 1
ATOM 1556 C C . LYS A 1 192 ? -24.291 25.601 -40.614 1.00 93.94 192 LYS A C 1
ATOM 1558 O O . LYS A 1 192 ? -25.128 26.435 -40.948 1.00 93.94 192 LYS A O 1
ATOM 1563 N N . VAL A 1 193 ? -23.919 24.617 -41.436 1.00 93.12 193 VAL A N 1
ATOM 1564 C CA . VAL A 1 193 ? -24.532 24.422 -42.763 1.00 93.12 193 VAL A CA 1
ATOM 1565 C C . VAL A 1 193 ? -25.989 23.965 -42.643 1.00 93.12 193 VAL A C 1
ATOM 1567 O O . VAL A 1 193 ? -26.823 24.397 -43.436 1.00 93.12 193 VAL A O 1
ATOM 1570 N N . ALA A 1 194 ? -26.310 23.128 -41.652 1.00 85.81 194 ALA A N 1
ATOM 1571 C CA . ALA A 1 194 ? -27.676 22.664 -41.418 1.00 85.81 194 ALA A CA 1
ATOM 1572 C C . ALA A 1 194 ? -28.621 23.804 -40.997 1.00 85.81 194 ALA A C 1
ATOM 1574 O O . ALA A 1 194 ? -29.749 23.859 -41.475 1.00 85.81 194 ALA A O 1
ATOM 1575 N N . THR A 1 195 ? -28.156 24.749 -40.175 1.00 84.88 195 THR A N 1
ATOM 1576 C CA . THR A 1 195 ? -28.977 25.879 -39.700 1.00 84.88 195 THR A CA 1
ATOM 1577 C C . THR A 1 195 ? -29.250 26.949 -40.761 1.00 84.88 195 THR A C 1
ATOM 1579 O O . THR A 1 195 ? -30.197 27.710 -40.619 1.00 84.88 195 THR A O 1
ATOM 1582 N N . ASN A 1 196 ? -28.460 27.010 -41.838 1.00 80.44 196 ASN A N 1
ATOM 1583 C CA . ASN A 1 196 ? -28.626 28.006 -42.908 1.00 80.44 196 ASN A CA 1
ATOM 1584 C C . ASN A 1 196 ? -29.540 27.533 -44.057 1.00 80.44 196 ASN A C 1
ATOM 1586 O O . ASN A 1 196 ? -29.674 28.234 -45.058 1.00 80.44 196 ASN A O 1
ATOM 1590 N N . LYS A 1 197 ? -30.127 26.333 -43.953 1.00 70.25 197 LYS A N 1
ATOM 1591 C CA . LYS A 1 197 ? -30.928 25.697 -45.011 1.00 70.25 197 LYS A CA 1
ATOM 1592 C C . LYS A 1 197 ? -32.440 25.723 -44.779 1.00 70.25 197 LYS A C 1
ATOM 1594 O O . LYS A 1 197 ? -33.138 25.019 -45.500 1.00 70.25 197 LYS A O 1
ATOM 1599 N N . ASP A 1 198 ? -32.934 26.550 -43.861 1.00 63.25 198 ASP A N 1
ATOM 1600 C CA . ASP A 1 198 ? -34.343 26.952 -43.850 1.00 63.25 198 ASP A CA 1
ATOM 1601 C C . ASP A 1 198 ? -34.510 28.196 -44.737 1.00 63.25 198 ASP A C 1
ATOM 1603 O O . ASP A 1 198 ? -34.349 29.323 -44.257 1.00 63.25 198 ASP A O 1
ATOM 1607 N N . PRO A 1 199 ? -34.807 28.055 -46.046 1.00 65.06 199 PRO A N 1
ATOM 1608 C CA . PRO A 1 199 ? -35.394 29.159 -46.768 1.00 65.06 199 PRO A CA 1
ATOM 1609 C C . PRO A 1 199 ? -36.766 29.368 -46.138 1.00 65.06 199 PRO A C 1
ATOM 1611 O O . PRO A 1 199 ? -37.647 28.513 -46.236 1.00 65.06 199 PRO A O 1
ATOM 1614 N N . ALA A 1 200 ? -36.935 30.509 -45.476 1.00 64.50 200 ALA A N 1
ATOM 1615 C CA . ALA A 1 200 ? -38.245 31.064 -45.217 1.00 64.50 200 ALA A CA 1
ATOM 1616 C C . ALA A 1 200 ? -38.962 31.170 -46.571 1.00 64.50 200 ALA A C 1
ATOM 1618 O O . ALA A 1 200 ? -38.800 32.145 -47.304 1.00 64.50 200 ALA A O 1
ATOM 1619 N N . HIS A 1 201 ? -39.709 30.128 -46.935 1.00 62.62 201 HIS A N 1
ATOM 1620 C CA . HIS A 1 201 ? -40.730 30.216 -47.956 1.00 62.62 201 HIS A CA 1
ATOM 1621 C C . HIS A 1 201 ? -41.800 31.123 -47.358 1.00 62.62 201 HIS A C 1
ATOM 1623 O O . HIS A 1 201 ? -42.719 30.682 -46.670 1.00 62.62 201 HIS A O 1
ATOM 1629 N N . HIS A 1 202 ? -41.603 32.422 -47.573 1.00 57.88 202 HIS A N 1
ATOM 1630 C CA . HIS A 1 202 ? -42.662 33.406 -47.560 1.00 57.88 202 HIS A CA 1
ATOM 1631 C C . HIS A 1 202 ? -43.718 32.908 -48.550 1.00 57.88 202 HIS A C 1
ATOM 1633 O O . HIS A 1 202 ? -43.557 33.005 -49.765 1.00 57.88 202 HIS A O 1
ATOM 1639 N N . LEU A 1 203 ? -44.765 32.289 -48.010 1.00 67.06 203 LEU A N 1
ATOM 1640 C CA . LEU A 1 203 ? -46.067 32.237 -48.650 1.00 67.06 203 LEU A CA 1
ATOM 1641 C C . LEU A 1 203 ? -46.585 33.678 -48.630 1.00 67.06 203 LEU A C 1
ATOM 1643 O O . LEU A 1 203 ? -47.191 34.115 -47.657 1.00 67.06 203 LEU A O 1
ATOM 1647 N N . GLU A 1 204 ? -46.237 34.450 -49.658 1.00 67.19 204 GLU A N 1
ATOM 1648 C CA . GLU A 1 204 ? -47.023 35.627 -50.004 1.00 67.19 204 GLU A CA 1
ATOM 1649 C C . GLU A 1 204 ? -48.272 35.127 -50.727 1.00 67.19 204 GLU A C 1
ATOM 1651 O O . GLU A 1 204 ? -48.231 34.729 -51.891 1.00 67.19 204 GLU A O 1
ATOM 1656 N N . ASP A 1 205 ? -49.369 35.095 -49.972 1.00 65.94 205 ASP A N 1
ATOM 1657 C CA . ASP A 1 205 ? -50.725 35.019 -50.494 1.00 65.94 205 ASP A CA 1
ATOM 1658 C C . ASP A 1 205 ? -50.960 36.210 -51.436 1.00 65.94 205 ASP A C 1
ATOM 1660 O O . ASP A 1 205 ? -50.956 37.367 -51.006 1.00 65.94 205 ASP A O 1
ATOM 1664 N N . THR A 1 206 ? -51.176 35.923 -52.720 1.00 64.31 206 THR A N 1
ATOM 1665 C CA . THR A 1 206 ? -51.856 36.827 -53.662 1.00 64.31 206 THR A CA 1
ATOM 1666 C C . THR A 1 206 ? -52.783 36.046 -54.574 1.00 64.31 206 THR A C 1
ATOM 1668 O O . THR A 1 206 ? -52.383 34.949 -55.027 1.00 64.31 206 THR A O 1
#

pLDDT: mean 71.11, std 15.87, range [40.44, 96.75]

Secondary structure (DSSP, 8-state):
----------------------------HHHHHHHHHHHHHHHHHH-S-HHHHHHHHHHHHHHHHHHHHHHHHHHHHHHHHHHHHHHHHIIIII--HHHHHHHHHHHHHHHHHTT-----SS-HHHHHHHHHHHHHHHHHGGGSHHHHHHHHHHHHHHHHHHHHHHHHHHHHHHHHHHHHHHHHHHHHHHHHHHHT----------